Protein AF-T0ZT02-F1 (afdb_monomer_lite)

Structure (mmCIF, N/CA/C/O backbone):
data_AF-T0ZT02-F1
#
_entry.id   AF-T0ZT02-F1
#
loop_
_atom_site.group_PDB
_atom_site.id
_atom_site.type_symbol
_atom_site.label_atom_id
_atom_site.label_alt_id
_atom_site.label_comp_id
_atom_site.label_asym_id
_atom_site.label_entity_id
_atom_site.label_seq_id
_atom_site.pdbx_PDB_ins_code
_atom_site.Cartn_x
_atom_site.Cartn_y
_atom_site.Cartn_z
_atom_site.occupancy
_atom_site.B_iso_or_equiv
_atom_site.auth_seq_id
_atom_site.auth_comp_id
_atom_site.auth_asym_id
_atom_site.auth_atom_id
_atom_site.pdbx_PDB_model_num
ATOM 1 N N . MET A 1 1 ? -19.771 -4.104 0.227 1.00 84.62 1 MET A N 1
ATOM 2 C CA . MET A 1 1 ? -20.144 -2.739 0.654 1.00 84.62 1 MET A CA 1
ATOM 3 C C . MET A 1 1 ? -20.600 -2.816 2.096 1.00 84.62 1 MET A C 1
ATOM 5 O O . MET A 1 1 ? -21.327 -3.754 2.407 1.00 84.62 1 MET A O 1
ATOM 9 N N . GLY A 1 2 ? -20.132 -1.921 2.964 1.00 91.62 2 GLY A N 1
ATOM 10 C CA . GLY A 1 2 ? -20.496 -1.899 4.388 1.00 91.62 2 GLY A CA 1
ATOM 11 C C . GLY A 1 2 ? -19.839 -2.974 5.266 1.00 91.62 2 GLY A C 1
ATOM 12 O O . GLY A 1 2 ? -20.169 -3.068 6.440 1.00 91.62 2 GLY A O 1
ATOM 13 N N . LYS A 1 3 ? -18.927 -3.789 4.720 1.00 93.88 3 LYS A N 1
ATOM 14 C CA . LYS A 1 3 ? -18.132 -4.759 5.496 1.00 93.88 3 LYS A CA 1
ATOM 15 C C . LYS A 1 3 ? -16.834 -4.109 5.971 1.00 93.88 3 LYS A C 1
ATOM 17 O O . LYS A 1 3 ? -16.315 -3.245 5.253 1.00 93.88 3 LYS A O 1
ATOM 22 N N . ARG A 1 4 ? -16.299 -4.556 7.113 1.00 95.12 4 ARG A N 1
ATOM 23 C CA . ARG A 1 4 ? -14.968 -4.138 7.567 1.00 95.12 4 ARG A CA 1
ATOM 24 C C . ARG A 1 4 ? -13.898 -4.756 6.675 1.00 95.12 4 ARG A C 1
ATOM 26 O O . ARG A 1 4 ? -14.082 -5.847 6.123 1.00 95.12 4 ARG A O 1
ATOM 33 N N . ARG A 1 5 ? -12.771 -4.066 6.529 1.00 95.94 5 ARG A N 1
ATOM 34 C CA . ARG A 1 5 ? -11.641 -4.527 5.722 1.00 95.94 5 ARG A CA 1
ATOM 35 C C . ARG A 1 5 ? -11.144 -5.897 6.185 1.00 95.94 5 ARG A C 1
ATOM 37 O O . ARG A 1 5 ? -10.903 -6.756 5.337 1.00 95.94 5 ARG A O 1
ATOM 44 N N . ARG A 1 6 ? -11.063 -6.129 7.501 1.00 95.44 6 ARG A N 1
ATOM 45 C CA . ARG A 1 6 ? -10.680 -7.429 8.079 1.00 95.44 6 ARG A CA 1
ATOM 46 C C . ARG A 1 6 ? -11.595 -8.571 7.634 1.00 95.44 6 ARG A C 1
ATOM 48 O O . ARG A 1 6 ? -11.089 -9.610 7.229 1.00 95.44 6 ARG A O 1
ATOM 55 N N . ASP A 1 7 ? -12.911 -8.351 7.610 1.00 95.69 7 ASP A N 1
ATOM 56 C CA . ASP A 1 7 ? -13.886 -9.395 7.278 1.00 95.69 7 ASP A CA 1
ATOM 57 C C . ASP A 1 7 ? -13.731 -9.799 5.802 1.00 95.69 7 ASP A C 1
ATOM 59 O O . ASP A 1 7 ? -13.741 -10.976 5.449 1.00 95.69 7 ASP A O 1
ATOM 63 N N . ILE A 1 8 ? -13.507 -8.812 4.925 1.00 95.62 8 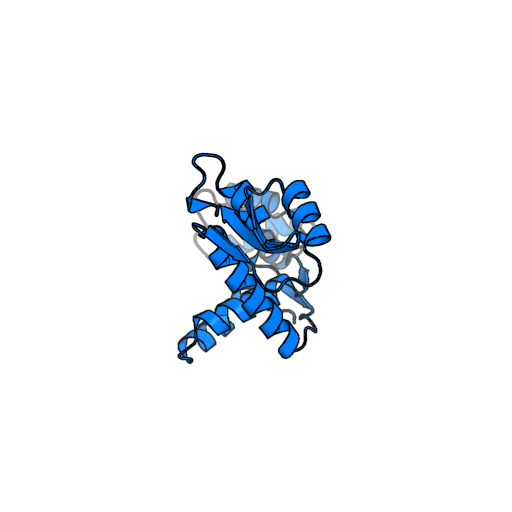ILE A N 1
ATOM 64 C CA . ILE A 1 8 ? -13.221 -9.053 3.503 1.00 95.62 8 ILE A CA 1
ATOM 65 C C . ILE A 1 8 ? -11.887 -9.795 3.346 1.00 95.62 8 ILE A C 1
ATOM 67 O O . ILE A 1 8 ? -11.771 -10.693 2.513 1.00 95.62 8 ILE A O 1
ATOM 71 N N . HIS A 1 9 ? -10.872 -9.431 4.132 1.00 94.31 9 HIS A N 1
ATOM 72 C CA . HIS A 1 9 ? -9.565 -10.081 4.090 1.00 94.31 9 HIS A CA 1
ATOM 73 C C . HIS A 1 9 ? -9.633 -11.543 4.563 1.00 94.31 9 HIS A C 1
ATOM 75 O O . HIS A 1 9 ? -8.979 -12.405 3.976 1.00 94.31 9 HIS A O 1
ATOM 81 N N . GLU A 1 10 ? -10.441 -11.849 5.579 1.00 94.62 10 GLU A N 1
ATOM 82 C CA . GLU A 1 10 ? -10.710 -13.221 6.026 1.00 94.62 10 GLU A CA 1
ATOM 83 C C . GLU A 1 10 ? -11.442 -14.036 4.953 1.00 94.62 10 GLU A C 1
ATOM 85 O O . GLU A 1 10 ? -10.998 -15.133 4.611 1.00 94.62 10 GLU A O 1
ATOM 90 N N . GLU A 1 11 ? -12.487 -13.475 4.335 1.00 94.06 11 GLU A N 1
ATOM 91 C CA . GLU A 1 11 ? -13.197 -14.121 3.221 1.00 94.06 11 GLU A CA 1
ATOM 92 C C . GLU A 1 11 ? -12.264 -14.406 2.027 1.00 94.06 11 GLU A C 1
ATOM 94 O O . GLU A 1 11 ? -12.334 -15.473 1.409 1.00 94.06 11 GLU A O 1
ATOM 99 N N . LEU A 1 12 ? -11.350 -13.482 1.710 1.00 93.06 12 LEU A N 1
ATOM 100 C CA . LEU A 1 12 ? -10.335 -13.684 0.673 1.00 93.06 12 LEU A CA 1
ATOM 101 C C . LEU A 1 12 ? -9.328 -14.769 1.062 1.00 93.06 12 LEU A C 1
ATOM 103 O O . LEU A 1 12 ? -8.981 -15.603 0.225 1.00 93.06 12 LEU A O 1
ATOM 107 N N . ARG A 1 13 ? -8.901 -14.816 2.326 1.00 91.75 13 ARG A N 1
ATOM 108 C CA . ARG A 1 13 ? -7.993 -15.854 2.831 1.00 91.75 13 ARG A CA 1
ATOM 109 C C . ARG A 1 13 ? -8.606 -17.250 2.706 1.00 91.75 13 ARG A C 1
ATOM 111 O O . ARG A 1 13 ? -7.917 -18.191 2.311 1.00 91.75 13 ARG A O 1
ATOM 118 N N . ASP A 1 14 ? -9.904 -17.387 2.950 1.00 92.25 14 ASP A N 1
ATOM 119 C CA . ASP A 1 14 ? -10.622 -18.647 2.740 1.00 92.25 14 ASP A CA 1
ATOM 120 C C . ASP A 1 14 ? -10.645 -19.085 1.268 1.00 92.25 14 ASP A C 1
ATOM 122 O O . ASP A 1 14 ? -10.653 -20.285 0.974 1.00 92.25 14 ASP A O 1
ATOM 126 N N . LEU A 1 15 ? -10.661 -18.135 0.329 1.00 90.38 15 LEU A N 1
ATOM 127 C CA . LEU A 1 15 ? -10.537 -18.417 -1.103 1.00 90.38 15 LEU A CA 1
ATOM 128 C C . LEU A 1 15 ? -9.103 -18.798 -1.480 1.00 90.38 15 LEU A C 1
ATOM 130 O O . LEU A 1 15 ? -8.913 -19.760 -2.226 1.00 90.38 15 LEU A O 1
ATOM 134 N N . GLU A 1 16 ? -8.101 -18.103 -0.937 1.00 90.00 16 GLU A N 1
ATOM 135 C CA . GLU A 1 16 ? -6.680 -18.403 -1.152 1.00 90.00 16 GLU A CA 1
ATOM 136 C C . GLU A 1 16 ? -6.344 -19.860 -0.813 1.00 90.00 16 GLU A C 1
ATOM 138 O O . GLU A 1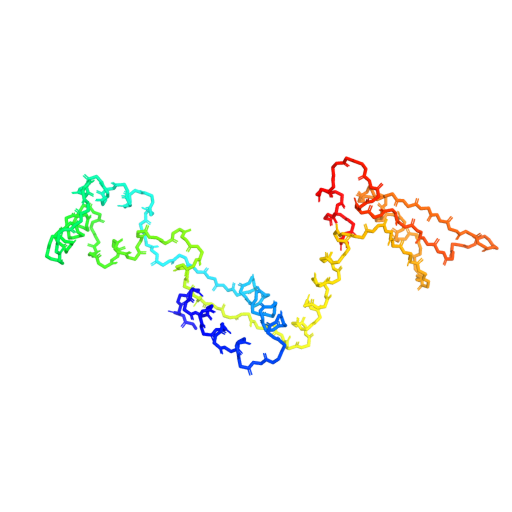 16 ? -5.629 -20.518 -1.568 1.00 90.00 16 GLU A O 1
ATOM 143 N N . LEU A 1 17 ? -6.890 -20.387 0.288 1.00 90.81 17 LEU A N 1
ATOM 144 C CA . LEU A 1 17 ? -6.664 -21.768 0.732 1.00 90.81 17 LEU A CA 1
ATOM 145 C C . LEU A 1 17 ? -7.278 -22.826 -0.199 1.00 90.81 17 LEU A C 1
ATOM 147 O O . LEU A 1 17 ? -6.879 -23.990 -0.156 1.00 90.81 17 LEU A O 1
ATOM 151 N N . LYS A 1 18 ? -8.242 -22.442 -1.041 1.00 91.06 18 LYS A N 1
ATOM 152 C CA . LYS A 1 18 ? -8.961 -23.347 -1.953 1.00 91.06 18 LYS A CA 1
ATOM 153 C C . LYS A 1 18 ? -8.338 -23.413 -3.348 1.00 91.06 18 LYS A C 1
ATOM 155 O O . LYS A 1 18 ? -8.754 -24.247 -4.152 1.00 91.06 18 LYS A O 1
ATOM 160 N N . VAL A 1 19 ? -7.354 -22.564 -3.651 1.00 90.06 19 VAL A N 1
ATOM 161 C CA . VAL A 1 19 ? -6.724 -22.485 -4.976 1.00 90.06 19 VAL A CA 1
ATOM 162 C C . VAL A 1 19 ? -5.228 -22.786 -4.929 1.00 90.06 19 VAL A C 1
ATOM 164 O O . VAL A 1 19 ? -4.530 -22.471 -3.971 1.00 90.06 19 VAL A O 1
ATOM 167 N N . GLN A 1 20 ? -4.696 -23.350 -6.017 1.00 87.31 20 GLN A N 1
ATOM 168 C CA . GLN A 1 20 ? -3.251 -23.592 -6.139 1.00 87.31 20 GLN A CA 1
ATOM 169 C C . GLN A 1 20 ? -2.443 -22.289 -6.261 1.00 87.31 20 GLN A C 1
ATOM 171 O O . GLN A 1 20 ? -1.294 -22.226 -5.833 1.00 87.31 20 GLN A O 1
ATOM 176 N N . TYR A 1 21 ? -3.048 -21.237 -6.820 1.00 86.75 21 TYR A N 1
ATOM 177 C CA . TYR A 1 21 ? -2.409 -19.943 -7.078 1.00 86.75 21 TYR A CA 1
ATOM 178 C C . TYR A 1 21 ? -2.736 -18.908 -5.993 1.00 86.75 21 TYR A C 1
ATOM 180 O O . TYR A 1 21 ? -3.091 -17.768 -6.290 1.00 86.75 21 TYR A O 1
ATOM 188 N N . ASN A 1 22 ? -2.610 -19.293 -4.723 1.00 90.25 22 ASN A N 1
ATOM 189 C CA . ASN A 1 22 ? -2.934 -18.447 -3.570 1.00 90.25 22 ASN A CA 1
ATOM 190 C C . ASN A 1 22 ? -2.256 -17.061 -3.605 1.00 90.25 22 ASN A C 1
ATOM 192 O O . ASN A 1 22 ? -2.892 -16.048 -3.334 1.00 90.25 22 ASN A O 1
ATOM 196 N N . LYS A 1 23 ? -0.985 -16.985 -4.027 1.00 90.19 23 LYS A N 1
ATOM 197 C CA . LYS A 1 23 ? -0.247 -15.713 -4.157 1.00 90.19 23 LYS A CA 1
ATOM 198 C C . LYS A 1 23 ? -0.826 -14.766 -5.211 1.00 90.19 23 LYS A C 1
ATOM 200 O O . LYS A 1 23 ? -0.645 -13.557 -5.088 1.00 90.19 23 LYS A O 1
ATOM 205 N N . VAL A 1 24 ? -1.477 -15.302 -6.245 1.00 92.50 24 VAL A N 1
ATOM 206 C CA . VAL A 1 24 ? -2.142 -14.488 -7.270 1.00 92.50 24 VAL A CA 1
ATOM 207 C C . VAL A 1 24 ? -3.391 -13.864 -6.668 1.00 92.50 24 VAL A C 1
ATOM 209 O O . VAL A 1 24 ? -3.511 -12.648 -6.696 1.00 92.50 24 VAL A O 1
ATOM 212 N N . ILE A 1 25 ? -4.255 -14.667 -6.036 1.00 92.88 25 ILE A N 1
ATOM 213 C CA . ILE A 1 25 ? -5.467 -14.168 -5.365 1.00 92.88 25 ILE A CA 1
ATOM 214 C C . ILE A 1 25 ? -5.120 -13.097 -4.336 1.00 92.88 25 ILE A C 1
ATOM 216 O O . ILE A 1 25 ? -5.712 -12.021 -4.370 1.00 92.88 25 ILE A O 1
ATOM 220 N N . LYS A 1 26 ? -4.097 -13.345 -3.511 1.00 92.69 26 LYS A N 1
ATOM 221 C CA . LYS A 1 26 ? -3.604 -12.355 -2.557 1.00 92.69 26 LYS A CA 1
ATOM 222 C C . LYS A 1 26 ? -3.219 -11.046 -3.244 1.00 92.69 26 LYS A C 1
ATOM 224 O O . LYS A 1 26 ? -3.696 -9.988 -2.862 1.00 92.69 26 LYS A O 1
ATOM 229 N N . GLY A 1 27 ? -2.375 -11.106 -4.275 1.00 94.19 27 GLY A N 1
ATOM 230 C CA . GLY A 1 27 ? -1.922 -9.900 -4.971 1.00 94.19 27 GLY A CA 1
ATOM 231 C C . GLY A 1 27 ? -3.052 -9.136 -5.664 1.00 94.19 27 GLY A C 1
ATOM 232 O O . GLY A 1 27 ? -3.101 -7.915 -5.562 1.00 94.19 27 GLY A O 1
ATOM 233 N N . LEU A 1 28 ? -3.992 -9.837 -6.307 1.00 95.00 28 LEU A N 1
ATOM 234 C CA . LEU A 1 28 ? -5.180 -9.214 -6.899 1.00 95.00 28 LEU A CA 1
ATOM 235 C C . LEU A 1 28 ? -6.060 -8.558 -5.826 1.00 95.00 28 LEU A C 1
ATOM 237 O O . LEU A 1 28 ? -6.502 -7.426 -6.008 1.00 95.00 28 LEU A O 1
ATOM 241 N N . GLY A 1 29 ? -6.266 -9.237 -4.693 1.00 94.75 29 GLY A N 1
ATOM 242 C CA . GLY A 1 29 ? -7.000 -8.707 -3.546 1.00 94.75 29 GLY A CA 1
ATOM 243 C C . GLY A 1 29 ? -6.373 -7.423 -3.004 1.00 94.75 29 GLY A C 1
ATOM 244 O O . GLY A 1 29 ? -7.072 -6.433 -2.822 1.00 94.75 29 GLY A O 1
ATOM 245 N N . GLU A 1 30 ? -5.051 -7.396 -2.833 1.00 95.25 30 GLU A N 1
ATOM 246 C CA . GLU A 1 30 ? -4.319 -6.203 -2.385 1.00 95.25 30 GLU A CA 1
ATOM 247 C C . GLU A 1 30 ? -4.448 -5.022 -3.362 1.00 95.25 30 GLU A C 1
ATOM 249 O O . GLU A 1 30 ? -4.592 -3.875 -2.934 1.00 95.25 30 GLU A O 1
ATOM 254 N N . ILE A 1 31 ? -4.442 -5.280 -4.675 1.00 96.50 31 ILE A N 1
ATOM 255 C CA . ILE A 1 31 ? -4.692 -4.235 -5.680 1.00 96.50 31 ILE A CA 1
ATOM 256 C C . ILE A 1 31 ? -6.123 -3.709 -5.543 1.00 96.50 31 ILE A C 1
ATOM 258 O O . ILE A 1 31 ? -6.331 -2.496 -5.519 1.00 96.50 31 ILE A O 1
ATOM 262 N N . MET A 1 32 ? -7.108 -4.598 -5.394 1.00 96.31 32 MET A N 1
ATOM 263 C CA . MET A 1 32 ? -8.504 -4.207 -5.196 1.00 96.31 32 MET A CA 1
ATOM 264 C C . MET A 1 32 ? -8.699 -3.394 -3.917 1.00 96.31 32 MET A C 1
ATOM 266 O O . MET A 1 32 ? -9.407 -2.390 -3.958 1.00 96.31 32 MET A O 1
ATOM 270 N N . PHE A 1 33 ? -8.046 -3.762 -2.811 1.00 95.88 33 PHE A N 1
ATOM 271 C CA . PHE A 1 33 ? -8.082 -2.992 -1.567 1.00 95.88 33 PHE A CA 1
ATOM 272 C C . PHE A 1 33 ? -7.545 -1.572 -1.766 1.00 95.88 33 PHE A C 1
ATOM 274 O O . PHE A 1 33 ? -8.229 -0.617 -1.411 1.00 95.88 33 PHE A O 1
ATOM 281 N N . ARG A 1 34 ? -6.374 -1.411 -2.398 1.00 95.19 34 ARG A N 1
ATOM 282 C CA . ARG A 1 34 ? -5.779 -0.082 -2.640 1.00 95.19 34 ARG A CA 1
ATOM 283 C C . ARG A 1 34 ? -6.588 0.800 -3.591 1.00 95.19 34 ARG A C 1
ATOM 285 O O . ARG A 1 34 ? -6.477 2.020 -3.519 1.00 95.19 34 ARG A O 1
ATOM 292 N N . ARG A 1 35 ? -7.351 0.203 -4.511 1.00 96.00 35 ARG A N 1
ATOM 293 C CA . ARG A 1 35 ? -8.167 0.938 -5.495 1.00 96.00 35 ARG A CA 1
ATOM 294 C C . ARG A 1 35 ? -9.614 1.159 -5.061 1.00 96.00 35 ARG A C 1
ATOM 296 O O . ARG A 1 35 ? -10.327 1.912 -5.717 1.00 96.00 35 ARG A O 1
ATOM 303 N N . SER A 1 36 ? -10.053 0.483 -4.006 1.00 97.00 36 SER A N 1
ATOM 304 C CA . SER A 1 36 ? -11.391 0.635 -3.436 1.00 97.00 36 SER A CA 1
ATOM 305 C C . SER A 1 36 ? -11.406 1.760 -2.404 1.00 97.00 36 SER A C 1
ATOM 307 O O . SER A 1 36 ? -10.371 2.150 -1.864 1.00 97.00 36 SER A O 1
ATOM 309 N N . ARG A 1 37 ? -12.592 2.300 -2.128 1.00 97.12 37 ARG A N 1
ATOM 310 C CA . ARG A 1 37 ? -12.774 3.384 -1.165 1.00 97.12 37 ARG A CA 1
ATOM 311 C C . ARG A 1 37 ? -13.186 2.820 0.183 1.00 97.12 37 ARG A C 1
ATOM 313 O O . ARG A 1 37 ? -14.196 2.123 0.285 1.00 97.12 37 ARG A O 1
ATOM 320 N N . PHE A 1 38 ? -12.443 3.200 1.208 1.00 96.31 38 PHE A N 1
ATOM 321 C CA . PHE A 1 38 ? -12.703 2.855 2.595 1.00 96.31 38 PHE A CA 1
ATOM 322 C C . PHE A 1 38 ? -12.935 4.121 3.423 1.00 96.31 38 PHE A C 1
ATOM 324 O O . PHE A 1 38 ? -12.508 5.211 3.036 1.00 96.31 38 PHE A O 1
ATOM 331 N N . SER A 1 39 ? -13.649 3.989 4.535 1.00 94.50 39 SER A N 1
ATOM 332 C CA . SER A 1 39 ? -13.795 5.049 5.531 1.00 94.50 39 SER A CA 1
ATOM 333 C C . SER A 1 39 ? -13.574 4.520 6.932 1.00 94.50 39 SER A C 1
ATOM 335 O O . SER A 1 39 ? -13.835 3.349 7.202 1.00 94.50 39 SER A O 1
ATOM 337 N N . SER A 1 40 ? -13.183 5.420 7.833 1.00 92.38 40 SER A N 1
ATOM 338 C CA . SER A 1 40 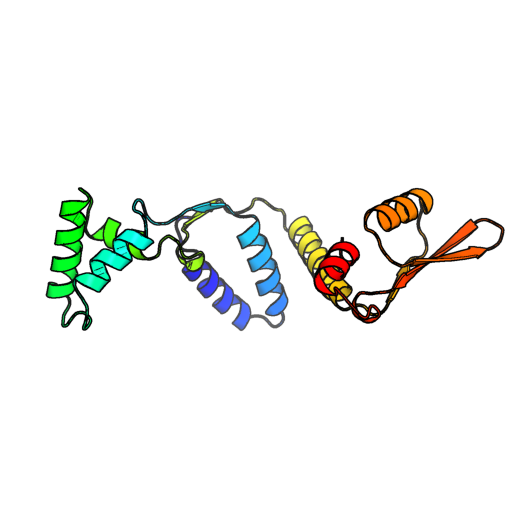? -13.226 5.154 9.269 1.00 92.38 40 SER A CA 1
ATOM 339 C C . SER A 1 40 ? -14.613 4.642 9.682 1.00 92.38 40 SER A C 1
ATOM 341 O O . SER A 1 40 ? -15.636 5.085 9.147 1.00 92.38 40 SER A O 1
ATOM 343 N N . SER A 1 41 ? -14.625 3.682 10.604 1.00 88.00 41 SER A N 1
ATOM 344 C CA . SER A 1 41 ? -15.827 3.123 11.229 1.00 88.00 41 SER A CA 1
ATOM 345 C C . SER A 1 41 ? -16.372 3.985 12.370 1.00 88.00 41 SER A C 1
ATOM 347 O O . SER A 1 41 ? -17.502 3.771 12.788 1.00 88.00 41 SER A O 1
ATOM 349 N N . GLY A 1 42 ? -15.595 4.956 12.859 1.00 87.94 42 GLY A N 1
ATOM 350 C CA . GLY A 1 42 ? -15.909 5.753 14.041 1.00 87.94 42 GLY A CA 1
ATOM 351 C C . GLY A 1 42 ? -16.127 7.234 13.755 1.00 87.94 42 GLY A C 1
ATOM 352 O O . GLY A 1 42 ? -15.662 7.776 12.750 1.00 87.94 42 GLY A O 1
ATOM 353 N N . SER A 1 43 ? -16.819 7.901 14.679 1.00 89.44 43 SER A N 1
ATOM 354 C CA . SER A 1 43 ? -17.100 9.343 14.651 1.00 89.44 43 SER A CA 1
ATOM 355 C C . SER A 1 43 ? -16.282 10.145 15.673 1.00 89.44 43 SER A C 1
ATOM 357 O O . SER A 1 43 ? -16.237 11.374 15.584 1.00 89.44 43 SER A O 1
ATOM 359 N N . LEU A 1 44 ? -15.624 9.469 16.621 1.00 93.88 44 LEU A N 1
ATOM 360 C CA . LEU A 1 44 ? -14.820 10.067 17.693 1.00 93.88 44 LEU A CA 1
ATOM 361 C C . LEU A 1 44 ? -13.320 9.878 17.442 1.00 93.88 44 LEU A C 1
ATOM 363 O O . LEU A 1 44 ? -12.920 9.025 16.653 1.00 93.88 44 LEU A O 1
ATOM 367 N N . ASP A 1 45 ? -12.484 10.638 18.158 1.00 94.56 45 ASP A N 1
ATOM 368 C CA . ASP A 1 45 ? -11.028 10.451 18.142 1.00 94.56 45 ASP A CA 1
ATOM 369 C C . ASP A 1 45 ? -10.644 9.120 18.833 1.00 94.56 45 ASP A C 1
ATOM 371 O O . ASP A 1 45 ? -10.794 8.998 20.056 1.00 94.56 45 ASP A O 1
ATOM 375 N N . PRO A 1 46 ? -10.108 8.124 18.096 1.00 95.62 46 PRO A N 1
ATOM 376 C CA . PRO A 1 46 ? -9.806 6.798 18.642 1.00 95.62 46 PRO A CA 1
ATOM 377 C C . PRO A 1 46 ? -8.726 6.813 19.723 1.00 95.62 46 PRO A C 1
ATOM 379 O O . PRO A 1 46 ? -8.684 5.925 20.576 1.00 95.62 46 PRO A O 1
ATOM 382 N N . ALA A 1 47 ? -7.811 7.787 19.691 1.00 96.00 47 ALA A N 1
ATOM 383 C CA . ALA A 1 47 ? -6.763 7.907 20.697 1.00 96.00 47 ALA A CA 1
ATOM 384 C C . ALA A 1 47 ? -7.343 8.385 22.033 1.00 96.00 47 ALA A C 1
ATOM 386 O O . ALA A 1 47 ? -7.053 7.784 23.067 1.00 96.00 47 ALA A O 1
ATOM 387 N N . VAL A 1 48 ? -8.219 9.396 21.994 1.00 95.69 48 VAL A N 1
ATOM 388 C CA . VAL A 1 48 ? -8.899 9.936 23.184 1.00 95.69 48 VAL A CA 1
ATOM 389 C C . VAL A 1 48 ? -9.805 8.882 23.813 1.00 95.69 48 VAL A C 1
ATOM 391 O O . VAL A 1 48 ? -9.743 8.651 25.019 1.00 95.69 48 VAL A O 1
ATOM 394 N N . ILE A 1 49 ? -10.603 8.187 22.997 1.00 95.94 49 ILE A N 1
ATOM 395 C CA . ILE A 1 49 ? -11.512 7.147 23.490 1.00 95.94 49 ILE A CA 1
ATOM 396 C C . ILE A 1 49 ? -10.741 5.992 24.135 1.00 95.94 49 ILE A C 1
ATOM 398 O O . ILE A 1 49 ? -11.093 5.557 25.231 1.00 95.94 49 ILE A O 1
ATOM 402 N N . ARG A 1 50 ? -9.649 5.520 23.517 1.00 95.56 50 ARG A N 1
ATOM 403 C CA . ARG A 1 50 ? -8.800 4.483 24.131 1.00 95.56 50 ARG A CA 1
ATOM 404 C C . ARG A 1 50 ? -8.177 4.943 25.440 1.00 95.56 50 ARG A C 1
ATOM 406 O O . ARG A 1 50 ? -8.132 4.156 26.380 1.00 95.56 50 ARG A O 1
ATOM 413 N N . GLU A 1 51 ? -7.703 6.184 25.513 1.00 96.19 51 GLU A N 1
ATOM 414 C CA . GLU A 1 51 ? -7.145 6.737 26.747 1.00 96.19 51 GLU A CA 1
ATOM 415 C C . GLU A 1 51 ? -8.184 6.734 27.876 1.00 96.19 51 GLU A C 1
ATOM 417 O O . GLU A 1 51 ? -7.904 6.199 28.948 1.00 96.19 51 GLU A O 1
ATOM 422 N N . GLN A 1 52 ? -9.398 7.236 27.626 1.00 95.81 52 GLN A N 1
ATOM 423 C CA . GLN A 1 52 ? -10.479 7.245 28.618 1.00 95.81 52 GLN A CA 1
ATOM 424 C C . GLN A 1 52 ? -10.860 5.831 29.074 1.00 95.81 52 GLN A C 1
ATOM 426 O O . GLN A 1 52 ? -10.885 5.567 30.277 1.00 95.81 52 GLN A O 1
ATOM 431 N N . ILE A 1 53 ? -11.073 4.903 28.130 1.00 94.75 53 ILE A N 1
ATOM 432 C CA . ILE A 1 53 ? -11.394 3.502 28.445 1.00 94.75 53 ILE A CA 1
ATOM 433 C C . ILE A 1 53 ? -10.301 2.900 29.334 1.00 94.75 53 ILE A C 1
ATOM 435 O O . ILE A 1 53 ? -10.595 2.358 30.398 1.00 94.75 53 ILE A O 1
ATOM 439 N N . PHE A 1 54 ? -9.029 3.017 28.941 1.00 94.69 54 PHE A N 1
ATOM 440 C CA . PHE A 1 54 ? -7.933 2.374 29.665 1.00 94.69 54 PHE A CA 1
ATOM 441 C C . PHE A 1 54 ? -7.609 3.029 31.011 1.00 94.69 54 PHE A C 1
ATOM 443 O O . PHE A 1 54 ? -7.145 2.331 31.915 1.00 94.69 54 PHE A O 1
ATOM 450 N N . LEU A 1 55 ? -7.890 4.324 31.185 1.00 95.12 55 LEU A N 1
ATOM 451 C CA . LEU A 1 55 ? -7.815 4.989 32.489 1.00 95.12 55 LEU A CA 1
ATOM 452 C C . LEU A 1 55 ? -8.885 4.476 33.460 1.00 95.12 55 LEU A C 1
ATOM 454 O O . LEU A 1 55 ? -8.605 4.341 34.651 1.00 95.12 55 LEU A O 1
ATOM 458 N N . MET A 1 56 ? -10.082 4.159 32.961 1.00 93.06 56 MET A N 1
ATOM 459 C CA . MET A 1 56 ? -11.168 3.577 33.756 1.00 93.06 56 MET A CA 1
ATOM 460 C C . MET A 1 56 ? -10.974 2.076 34.016 1.00 93.06 56 MET A C 1
ATOM 462 O O . MET A 1 56 ? -11.476 1.558 35.010 1.00 93.06 56 MET A O 1
ATOM 466 N N . THR A 1 57 ? -10.202 1.380 33.170 1.00 92.88 57 THR A N 1
ATOM 467 C CA . THR A 1 57 ? -9.932 -0.067 33.274 1.00 92.88 57 THR A CA 1
ATOM 468 C C . THR A 1 57 ? -8.440 -0.396 33.452 1.00 92.88 57 THR A C 1
ATOM 470 O O . THR A 1 57 ? -7.889 -1.181 32.669 1.00 92.88 57 THR A O 1
ATOM 473 N N . PRO A 1 58 ? -7.737 0.128 34.474 1.00 89.88 58 PRO A N 1
ATOM 474 C CA . PRO A 1 58 ? -6.290 -0.078 34.623 1.00 89.88 58 PRO A CA 1
ATOM 475 C C . PRO A 1 58 ? -5.902 -1.549 34.855 1.00 89.88 58 PRO A C 1
ATOM 477 O O . PRO A 1 58 ? -4.755 -1.940 34.638 1.00 89.88 58 PRO A O 1
ATOM 480 N N . HIS A 1 59 ? -6.852 -2.377 35.296 1.00 90.94 59 HIS A N 1
ATOM 481 C CA . HIS A 1 59 ? -6.676 -3.814 35.523 1.00 90.94 59 HIS A CA 1
ATOM 482 C C . HIS A 1 59 ? -7.498 -4.678 34.553 1.00 90.94 59 HIS A C 1
ATOM 484 O O . HIS A 1 59 ? -7.625 -5.883 34.762 1.00 90.94 59 HIS A O 1
ATOM 490 N N . GLY A 1 60 ? -8.031 -4.070 33.489 1.00 89.94 60 GLY A N 1
ATOM 491 C CA . GLY A 1 60 ? -9.037 -4.683 32.629 1.00 89.94 60 GLY A CA 1
ATOM 492 C C . GLY A 1 60 ? -10.431 -4.667 33.258 1.00 89.94 60 GLY A C 1
ATOM 493 O O . GLY A 1 60 ? -10.631 -4.122 34.341 1.00 89.94 60 GLY A O 1
ATOM 494 N N . VAL A 1 61 ? -11.385 -5.255 32.541 1.00 91.75 61 VAL A N 1
ATOM 495 C CA . VAL A 1 61 ? -12.791 -5.362 32.947 1.00 91.75 61 VAL A CA 1
ATOM 496 C C . VAL A 1 61 ? -13.070 -6.778 33.458 1.00 91.75 61 VAL A C 1
ATOM 498 O O . VAL A 1 61 ? -12.584 -7.745 32.870 1.00 91.75 61 VAL A O 1
ATOM 501 N N . GLN A 1 62 ? -13.842 -6.911 34.536 1.00 89.00 62 GLN A N 1
ATOM 502 C CA . GLN A 1 62 ? -14.165 -8.185 35.185 1.00 89.00 62 GLN A CA 1
ATOM 503 C C . GLN A 1 62 ? -15.326 -8.923 34.511 1.00 89.00 62 GLN A C 1
ATOM 505 O O . GLN A 1 62 ? -15.289 -10.150 34.398 1.00 89.00 62 GLN A O 1
ATOM 510 N N . ASP A 1 63 ? -16.344 -8.190 34.057 1.00 92.69 63 ASP A N 1
ATOM 511 C CA . ASP A 1 63 ? -17.541 -8.750 33.429 1.00 92.69 63 ASP A CA 1
ATOM 512 C C . ASP A 1 63 ? -18.157 -7.819 32.365 1.00 92.69 63 ASP A C 1
ATOM 514 O O . ASP A 1 63 ? -17.712 -6.696 32.117 1.00 92.69 63 ASP A O 1
ATOM 518 N N . SER A 1 64 ? -19.192 -8.306 31.679 1.00 92.50 64 SER A N 1
ATOM 519 C CA . SER A 1 64 ? -19.883 -7.537 30.642 1.00 92.50 64 SER A CA 1
ATOM 520 C C . SER A 1 64 ? -20.657 -6.332 31.184 1.00 92.50 64 SER A C 1
ATOM 522 O O . SER A 1 64 ? -20.833 -5.367 30.447 1.00 92.50 64 SER A O 1
ATOM 524 N N . GLU A 1 65 ? -21.122 -6.362 32.437 1.00 93.38 65 GLU A N 1
ATOM 525 C CA . GLU A 1 65 ? -21.883 -5.253 33.029 1.00 93.38 65 GLU A CA 1
ATOM 526 C C . GLU A 1 65 ? -20.969 -4.071 33.360 1.00 93.38 65 GLU A C 1
ATOM 528 O O . GLU A 1 65 ? -21.325 -2.916 33.132 1.00 93.38 65 GLU A O 1
ATOM 533 N N . GLU A 1 66 ? -19.772 -4.339 33.879 1.00 92.31 66 GLU A N 1
ATOM 534 C CA . GLU A 1 66 ? -18.727 -3.335 34.060 1.00 92.31 66 GLU A CA 1
ATOM 535 C C . GLU A 1 66 ? -18.309 -2.728 32.715 1.00 92.31 66 GLU A C 1
ATOM 537 O O . GLU A 1 66 ? -18.252 -1.504 32.603 1.00 92.31 66 GLU A O 1
ATOM 542 N N . ARG A 1 67 ? -18.132 -3.546 31.666 1.00 93.88 67 ARG A N 1
ATOM 543 C CA . ARG A 1 67 ? -17.827 -3.045 30.312 1.00 93.88 67 ARG A CA 1
ATOM 544 C C . ARG A 1 67 ? -18.901 -2.078 29.819 1.00 93.88 67 ARG A C 1
ATOM 546 O O . ARG A 1 67 ? -18.576 -0.988 29.356 1.00 93.88 67 ARG A O 1
ATOM 553 N N . SER A 1 68 ? -20.168 -2.489 29.902 1.00 94.31 68 SER A N 1
ATOM 554 C CA . SER A 1 68 ? -21.300 -1.676 29.456 1.00 94.31 68 SER A CA 1
ATOM 555 C C . SER A 1 68 ? -21.375 -0.353 30.209 1.00 94.31 68 SER A C 1
ATOM 557 O O . SER A 1 68 ? -21.504 0.684 29.569 1.00 94.31 68 SER A O 1
ATOM 559 N N . ARG A 1 69 ? -21.201 -0.364 31.538 1.00 94.62 69 ARG A N 1
ATOM 560 C CA . ARG A 1 69 ? -21.205 0.861 32.353 1.00 94.62 69 ARG A CA 1
ATOM 561 C C . ARG A 1 69 ? -20.119 1.850 31.937 1.00 94.62 69 ARG A C 1
ATOM 563 O O . ARG A 1 69 ? -20.405 3.032 31.810 1.00 94.62 69 ARG A O 1
ATOM 570 N N . ILE A 1 70 ? -18.900 1.372 31.686 1.00 94.56 70 ILE A N 1
ATOM 571 C CA . ILE A 1 70 ? -17.780 2.228 31.264 1.00 94.56 70 ILE A CA 1
ATOM 572 C C . ILE A 1 70 ? -18.065 2.860 29.901 1.00 94.56 70 ILE A C 1
ATOM 574 O O . ILE A 1 70 ? -17.839 4.051 29.704 1.00 94.56 70 ILE A O 1
ATOM 578 N N . PHE A 1 71 ? -18.597 2.078 28.959 1.00 95.38 71 PHE A N 1
ATOM 579 C CA . PHE A 1 71 ? -18.914 2.589 27.627 1.00 95.38 71 PHE A CA 1
ATOM 580 C C . PHE A 1 71 ? -20.084 3.577 27.674 1.00 95.38 71 PHE A C 1
ATOM 582 O O . PHE A 1 71 ? -20.055 4.569 26.957 1.00 95.38 71 PHE A O 1
ATOM 589 N N . GLU A 1 72 ? -21.087 3.343 28.524 1.00 96.38 72 GLU A N 1
ATOM 590 C CA . GLU A 1 72 ? -22.197 4.274 28.761 1.00 96.38 72 GLU A CA 1
ATOM 591 C C . GLU A 1 72 ? -21.734 5.588 29.404 1.00 96.38 72 GLU A C 1
ATOM 593 O O . GLU A 1 72 ? -22.200 6.654 29.006 1.00 96.38 72 GLU A O 1
ATOM 598 N N . GLU A 1 73 ? -20.802 5.530 30.359 1.00 95.94 73 GLU A N 1
ATOM 599 C CA . GLU A 1 73 ? -20.234 6.712 31.014 1.00 95.94 73 GLU A CA 1
ATOM 600 C C . GLU A 1 73 ? -19.473 7.589 30.012 1.00 95.94 73 GLU A C 1
ATOM 602 O O . GLU A 1 73 ? -19.778 8.774 29.873 1.00 95.94 73 GLU A O 1
ATOM 607 N N . ILE A 1 74 ? -18.575 6.992 29.223 1.00 95.38 74 ILE A N 1
ATOM 608 C CA . ILE A 1 74 ? -17.842 7.699 28.162 1.00 95.38 74 ILE A CA 1
ATOM 609 C C . ILE A 1 74 ? -18.808 8.218 27.088 1.00 95.38 74 ILE A C 1
ATOM 611 O O . ILE A 1 74 ? -18.688 9.352 26.625 1.00 95.38 74 ILE A O 1
ATOM 615 N N . ALA A 1 75 ? -19.806 7.423 26.702 1.00 95.88 75 ALA A N 1
ATOM 616 C CA . ALA A 1 75 ? -20.799 7.835 25.715 1.00 95.88 75 ALA A CA 1
ATOM 617 C C . ALA A 1 75 ? -21.595 9.066 26.172 1.00 95.88 75 ALA A C 1
ATOM 619 O O . ALA A 1 75 ? -21.853 9.966 25.369 1.00 95.88 75 ALA A O 1
ATOM 620 N N . ALA A 1 76 ? -21.931 9.143 27.463 1.00 95.75 76 ALA A N 1
ATOM 621 C CA . ALA A 1 76 ? -22.600 10.300 28.044 1.00 95.75 76 ALA A CA 1
ATOM 622 C C . ALA A 1 76 ? -21.724 11.566 27.995 1.00 95.75 76 ALA A C 1
ATOM 624 O O . ALA A 1 76 ? -22.245 12.639 27.685 1.00 95.75 76 ALA A O 1
ATOM 625 N N . GLU A 1 77 ? -20.412 11.456 28.233 1.00 95.19 77 GLU A N 1
ATOM 626 C CA . GLU A 1 77 ? -19.474 12.587 28.125 1.00 95.19 77 GLU A CA 1
ATOM 627 C C . GLU A 1 77 ? -19.400 13.156 26.701 1.00 95.19 77 GLU A C 1
ATOM 629 O O . GLU A 1 77 ? -19.373 14.375 26.518 1.00 95.19 77 GLU A O 1
ATOM 634 N N . HIS A 1 78 ? -19.419 12.284 25.688 1.00 93.75 78 HIS A N 1
ATOM 635 C CA . HIS A 1 78 ? -19.328 12.668 24.273 1.00 93.75 78 HIS A CA 1
ATOM 636 C C . HIS A 1 78 ? -20.689 12.904 23.600 1.00 93.75 78 HIS A C 1
ATOM 638 O O . HIS A 1 78 ? -20.732 13.283 22.433 1.00 93.75 78 HIS A O 1
ATOM 644 N N . SER A 1 79 ? -21.804 12.742 24.325 1.00 95.06 79 SER A N 1
ATOM 645 C CA . SER A 1 79 ? -23.177 12.859 23.792 1.00 95.06 79 SER A CA 1
ATOM 646 C C . SER A 1 79 ? -23.465 11.923 22.609 1.00 95.06 79 SER A C 1
ATOM 648 O O . SER A 1 79 ? -24.135 12.299 21.646 1.00 95.06 79 SER A O 1
ATOM 650 N N . VAL A 1 80 ? -22.965 10.695 22.700 1.00 95.56 80 VAL A N 1
ATOM 651 C CA . VAL A 1 80 ? -23.092 9.627 21.696 1.00 95.56 80 VAL A CA 1
ATOM 652 C C . VAL A 1 80 ? -23.675 8.368 22.337 1.00 95.56 80 VAL A C 1
ATOM 654 O O . VAL A 1 80 ? -24.012 8.346 23.520 1.00 95.56 80 VAL A O 1
ATOM 657 N N . SER A 1 81 ? -23.824 7.301 21.561 1.00 95.44 81 SER A N 1
ATOM 658 C CA . SER A 1 81 ? -24.181 5.978 22.069 1.00 95.44 81 SER A CA 1
ATOM 659 C C . SER A 1 81 ? -22.952 5.177 22.522 1.00 95.44 81 SER A C 1
ATOM 661 O O . SER A 1 81 ? -21.854 5.335 21.993 1.00 95.44 81 SER A O 1
ATOM 663 N N . ALA A 1 82 ? -23.143 4.238 23.456 1.00 94.75 82 ALA A N 1
ATOM 664 C CA . ALA A 1 82 ? -22.099 3.281 23.851 1.00 94.75 82 ALA A CA 1
ATOM 665 C C . ALA A 1 82 ? -21.571 2.462 22.655 1.00 94.75 82 ALA A C 1
ATOM 667 O O . ALA A 1 82 ? -20.406 2.073 22.626 1.00 94.75 82 ALA A O 1
ATOM 668 N N . HIS A 1 83 ? -22.421 2.236 21.648 1.00 93.50 83 HIS A N 1
ATOM 669 C CA . HIS A 1 83 ? -22.029 1.585 20.403 1.00 93.50 83 HIS A CA 1
ATOM 670 C C . HIS A 1 83 ? -21.057 2.442 19.581 1.00 93.50 83 HIS A C 1
ATOM 672 O O . HIS A 1 83 ? -20.053 1.924 19.113 1.00 93.50 83 HIS A O 1
ATOM 678 N N . GLU A 1 84 ? -21.288 3.752 19.468 1.00 93.62 84 GLU A N 1
ATOM 679 C CA . GLU 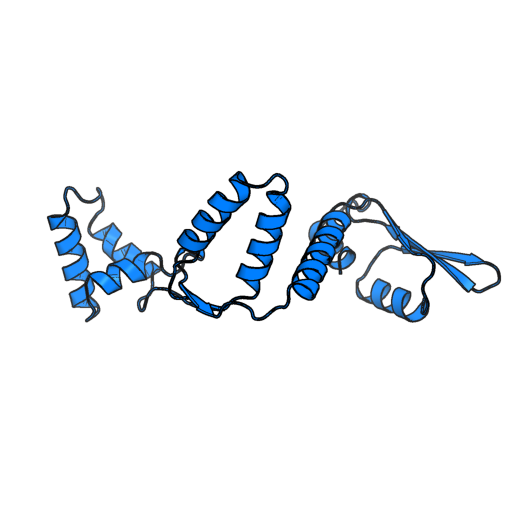A 1 84 ? -20.370 4.661 18.763 1.00 93.62 84 GLU A CA 1
ATOM 680 C C . GLU A 1 84 ? -19.012 4.782 19.464 1.00 93.62 84 GLU A C 1
ATOM 682 O O . GLU A 1 84 ? -17.988 4.916 18.792 1.00 93.62 84 GLU A O 1
ATOM 687 N N . VAL A 1 85 ? -18.975 4.694 20.798 1.00 95.25 85 VAL A N 1
ATOM 688 C CA . VAL A 1 85 ? -17.717 4.607 21.563 1.00 95.25 85 VAL A CA 1
ATOM 689 C C . VAL A 1 85 ? -16.958 3.332 21.193 1.00 95.25 85 VAL A C 1
ATOM 691 O O . VAL A 1 85 ? -15.764 3.382 20.896 1.00 95.25 85 VAL A O 1
ATOM 694 N N . GLU A 1 86 ? -17.661 2.198 21.161 1.00 93.38 86 GLU A N 1
ATOM 695 C CA . GLU A 1 86 ? -17.095 0.906 20.775 1.00 93.38 86 GLU A CA 1
ATOM 696 C C . GLU A 1 86 ? -16.552 0.910 19.340 1.00 93.38 86 GLU A C 1
ATOM 698 O O . GLU A 1 86 ? -15.429 0.463 19.107 1.00 93.38 86 GLU A O 1
ATOM 703 N N . GLU A 1 87 ? -17.323 1.434 18.384 1.00 92.44 87 GLU A N 1
ATOM 704 C CA . GLU A 1 87 ? -16.905 1.533 16.983 1.00 92.44 87 GLU A CA 1
ATOM 705 C C . GLU A 1 87 ? -15.730 2.495 16.801 1.00 92.44 87 GLU A C 1
ATOM 707 O O . GLU A 1 87 ? -14.819 2.216 16.022 1.00 92.44 87 GLU A O 1
ATOM 712 N N . SER A 1 88 ? -15.697 3.595 17.555 1.00 94.38 88 SER A N 1
ATOM 713 C CA . SER A 1 88 ? -14.638 4.595 17.424 1.00 94.38 88 SER A CA 1
ATOM 714 C C . SER A 1 88 ? -13.305 4.160 18.027 1.00 94.38 88 SER A C 1
ATOM 716 O O . SER A 1 88 ? -12.270 4.608 17.539 1.00 94.38 88 SER A O 1
ATOM 718 N N . MET A 1 89 ? -13.302 3.265 19.023 1.00 93.88 89 MET A N 1
ATOM 719 C CA . MET A 1 89 ? -12.110 2.853 19.784 1.00 93.88 89 MET A CA 1
ATOM 720 C C . MET A 1 89 ? -10.909 2.444 18.912 1.00 93.88 89 MET A C 1
ATOM 722 O O . MET A 1 89 ? -9.772 2.775 19.247 1.00 93.88 89 MET A O 1
ATOM 726 N N . TYR A 1 90 ? -11.151 1.731 17.810 1.00 94.69 90 TYR A N 1
ATOM 727 C CA . TYR A 1 90 ? -10.111 1.242 16.891 1.00 94.69 90 TYR A CA 1
ATOM 728 C C . TYR A 1 90 ? -10.316 1.712 15.452 1.00 94.69 90 TYR A C 1
ATOM 730 O O . TYR A 1 90 ? -9.775 1.130 14.516 1.00 94.69 90 TYR A O 1
ATOM 738 N N . SER A 1 91 ? -11.100 2.769 15.254 1.00 94.19 91 SER A N 1
ATOM 739 C CA . SER A 1 91 ? -11.432 3.243 13.909 1.00 94.19 91 SER A CA 1
ATOM 740 C C . SER A 1 91 ? -10.257 3.897 13.159 1.00 94.19 91 SER A C 1
ATOM 742 O O . SER A 1 91 ? -10.369 4.186 11.970 1.00 94.19 91 SER A O 1
ATOM 744 N N . ASP A 1 92 ? -9.109 4.080 13.825 1.00 94.38 92 ASP A N 1
ATOM 745 C CA . ASP A 1 92 ? -7.817 4.453 13.234 1.00 94.38 92 ASP A CA 1
ATOM 746 C C . ASP A 1 92 ? -7.046 3.261 12.634 1.00 94.38 92 ASP A C 1
ATOM 748 O O . ASP A 1 92 ? -6.032 3.460 11.960 1.00 94.38 92 ASP A O 1
ATOM 752 N N . MET A 1 93 ? -7.490 2.024 12.870 1.00 95.25 93 MET A N 1
ATOM 753 C CA . MET A 1 93 ? -6.873 0.825 12.307 1.00 95.25 93 MET A CA 1
ATOM 754 C C . MET A 1 93 ? -7.406 0.543 10.898 1.00 95.25 93 MET A C 1
ATOM 756 O O . MET A 1 93 ? -8.610 0.408 10.701 1.00 95.25 93 MET A O 1
ATOM 760 N N . GLU A 1 94 ? -6.502 0.344 9.931 1.00 93.94 94 GLU A N 1
ATOM 761 C CA . GLU A 1 94 ? -6.850 0.019 8.532 1.00 93.94 94 GLU A CA 1
ATOM 762 C C . GLU A 1 94 ? -7.781 -1.210 8.433 1.00 93.94 94 GLU A C 1
ATOM 764 O O . GLU A 1 94 ? -8.685 -1.271 7.605 1.00 93.94 94 GLU A O 1
ATOM 769 N N . GLU A 1 95 ? -7.594 -2.195 9.315 1.00 94.56 95 GLU A N 1
ATOM 770 C CA . GLU A 1 95 ? -8.413 -3.412 9.394 1.00 94.56 95 GLU A CA 1
ATOM 771 C C . GLU A 1 95 ? -9.884 -3.147 9.778 1.00 94.56 95 GLU A C 1
ATOM 773 O O . GLU A 1 95 ? -10.770 -3.914 9.385 1.00 94.56 95 GLU A O 1
ATOM 778 N N . GLU A 1 96 ? -10.152 -2.058 10.502 1.00 94.69 96 GLU A N 1
ATOM 779 C CA . GLU A 1 96 ? -11.482 -1.662 10.980 1.00 94.69 96 GLU A CA 1
ATOM 780 C C . GLU A 1 96 ? -12.211 -0.714 10.019 1.00 94.69 96 GLU A C 1
ATOM 782 O O . GLU A 1 96 ? -13.379 -0.387 10.248 1.00 94.69 96 GLU A O 1
ATOM 787 N N . GLU A 1 97 ? -11.559 -0.289 8.934 1.00 95.31 97 GLU A N 1
ATOM 788 C CA . GLU A 1 97 ? -12.184 0.564 7.931 1.00 95.31 97 GLU A CA 1
ATOM 789 C C . GLU A 1 97 ? -13.346 -0.146 7.223 1.00 95.31 97 GLU A C 1
ATOM 791 O O . GLU A 1 97 ? -13.309 -1.347 6.938 1.00 95.31 97 GLU A O 1
ATOM 796 N N . ILE A 1 98 ? -14.376 0.618 6.867 1.00 95.81 98 ILE A N 1
ATOM 797 C CA . ILE A 1 98 ? -15.579 0.130 6.197 1.00 95.81 98 ILE A CA 1
ATOM 798 C C . ILE A 1 98 ? -15.478 0.386 4.694 1.00 95.81 98 ILE A C 1
ATOM 800 O O . ILE A 1 98 ? -15.219 1.503 4.248 1.00 95.81 98 ILE A O 1
ATOM 804 N N . LEU A 1 99 ? -15.740 -0.650 3.895 1.00 96.94 99 LEU A N 1
ATOM 805 C CA . LEU A 1 99 ? -15.770 -0.554 2.435 1.00 96.94 99 LEU A CA 1
ATOM 806 C C . LEU A 1 99 ? -16.963 0.291 1.955 1.00 96.94 99 LEU A C 1
ATOM 808 O O . LEU A 1 99 ? -18.109 -0.180 1.968 1.00 96.94 99 LEU A O 1
ATOM 812 N N . LEU A 1 100 ? -16.675 1.495 1.457 1.00 96.50 100 LEU A N 1
ATOM 813 C CA . LEU A 1 100 ? -17.645 2.432 0.886 1.00 96.50 100 LEU A CA 1
ATOM 814 C C . LEU A 1 100 ? -17.888 2.239 -0.605 1.00 96.50 100 LEU A C 1
ATOM 816 O O . LEU A 1 100 ? -18.976 2.559 -1.067 1.00 96.50 100 LEU A O 1
ATOM 820 N N . GLU A 1 101 ? -16.888 1.788 -1.360 1.00 97.12 101 GLU A N 1
ATOM 821 C CA . GLU A 1 101 ? -16.977 1.594 -2.809 1.00 97.12 101 GLU A CA 1
ATOM 822 C C . GLU A 1 101 ? -15.941 0.578 -3.274 1.00 97.12 101 GLU A C 1
ATOM 824 O O . GLU A 1 101 ? -14.771 0.683 -2.917 1.00 97.12 101 GLU A O 1
ATOM 829 N N . VAL A 1 102 ? -16.362 -0.398 -4.078 1.00 96.44 102 VAL A N 1
ATOM 830 C CA . VAL A 1 102 ? -15.446 -1.343 -4.730 1.00 96.44 102 VAL A CA 1
ATOM 831 C C . VAL A 1 102 ? -14.927 -0.715 -6.017 1.00 96.44 102 VAL A C 1
ATOM 833 O O . VAL A 1 102 ? -15.709 -0.130 -6.762 1.00 96.44 102 VAL A O 1
ATOM 836 N N . SER A 1 103 ? -13.630 -0.868 -6.291 1.00 95.75 103 SER A N 1
ATOM 837 C CA . SER A 1 103 ? -13.043 -0.438 -7.564 1.00 95.75 103 SER A CA 1
ATOM 838 C C . SER A 1 103 ? -13.784 -1.039 -8.764 1.00 95.75 103 SER A C 1
ATOM 840 O O . SER A 1 103 ? -14.076 -2.233 -8.789 1.00 95.75 103 SER A O 1
ATOM 842 N N . ASP A 1 104 ? -14.033 -0.215 -9.778 1.00 96.19 104 ASP A N 1
ATOM 843 C CA . ASP A 1 104 ? -14.643 -0.584 -11.059 1.00 96.19 104 ASP A CA 1
ATOM 844 C C . ASP A 1 104 ? -13.615 -1.048 -12.110 1.00 96.19 104 ASP A C 1
ATOM 846 O O . ASP A 1 104 ? -13.929 -1.150 -13.297 1.00 96.19 104 ASP A O 1
ATOM 850 N N . ILE A 1 105 ? -12.377 -1.327 -11.687 1.00 96.38 105 ILE A N 1
ATOM 851 C CA . ILE A 1 105 ? -11.312 -1.816 -12.562 1.00 96.38 105 ILE A CA 1
ATOM 852 C C . ILE A 1 105 ? -11.727 -3.123 -13.254 1.00 96.38 105 ILE A C 1
ATOM 854 O O . ILE A 1 105 ? -12.152 -4.080 -12.612 1.00 96.38 105 ILE A O 1
ATOM 858 N N . GLY A 1 106 ? -11.584 -3.168 -14.580 1.00 96.88 106 GLY A N 1
ATOM 859 C CA . GLY A 1 106 ? -11.863 -4.375 -15.358 1.00 96.88 106 GLY A CA 1
ATOM 860 C C . GLY A 1 106 ? -10.792 -5.453 -15.180 1.00 96.88 106 GLY A C 1
ATOM 861 O O . GLY A 1 106 ? -9.623 -5.142 -14.945 1.00 96.88 106 GLY A O 1
ATOM 862 N N . ASP A 1 107 ? -11.178 -6.716 -15.364 1.00 95.94 107 ASP A N 1
ATOM 863 C CA . ASP A 1 107 ? -10.321 -7.893 -15.150 1.00 95.94 107 ASP A CA 1
ATOM 864 C C . ASP A 1 107 ? -8.980 -7.815 -15.896 1.00 95.94 107 ASP A C 1
ATOM 866 O O . ASP A 1 107 ? -7.924 -8.087 -15.324 1.00 95.94 107 ASP A O 1
ATOM 870 N N . GLU A 1 108 ? -8.999 -7.401 -17.167 1.00 96.75 108 GLU A N 1
ATOM 871 C CA . GLU A 1 108 ? -7.780 -7.269 -17.975 1.00 96.75 108 GLU A CA 1
ATOM 872 C C . GLU A 1 108 ? -6.818 -6.232 -17.387 1.00 96.75 108 GLU A C 1
ATOM 874 O O . GLU A 1 108 ? -5.615 -6.478 -17.287 1.00 96.75 108 GLU A O 1
ATOM 879 N N . GLU A 1 109 ? -7.343 -5.086 -16.956 1.00 96.88 109 GLU A N 1
ATOM 880 C CA . GLU A 1 109 ? -6.535 -4.012 -16.383 1.00 96.88 109 GLU A CA 1
ATOM 881 C C . GLU A 1 109 ? -6.021 -4.389 -14.989 1.00 96.88 109 GLU A C 1
ATOM 883 O O . GLU A 1 109 ? -4.874 -4.101 -14.645 1.00 96.88 109 GLU A O 1
ATOM 888 N N . LEU A 1 110 ? -6.819 -5.121 -14.210 1.00 96.75 110 LEU A N 1
ATOM 889 C CA . LEU A 1 110 ? -6.396 -5.681 -12.931 1.00 96.75 110 LEU A CA 1
ATOM 890 C C . LEU A 1 110 ? -5.225 -6.662 -13.116 1.00 96.75 110 LEU A C 1
ATOM 892 O O . LEU A 1 110 ? -4.218 -6.568 -12.410 1.00 96.75 110 LEU A O 1
ATOM 896 N N . CYS A 1 111 ? -5.304 -7.554 -14.108 1.00 96.06 111 CYS A N 1
ATOM 897 C CA . CYS A 1 111 ? -4.198 -8.446 -14.457 1.00 96.06 111 CYS A CA 1
ATOM 898 C C . CYS A 1 111 ? -2.957 -7.679 -14.938 1.00 96.06 111 CYS A C 1
ATOM 900 O O . CYS A 1 111 ? -1.833 -8.056 -14.597 1.00 96.06 111 CYS A O 1
ATOM 902 N N . ARG A 1 112 ? -3.131 -6.595 -15.705 1.00 96.62 112 ARG A N 1
ATOM 903 C CA . ARG A 1 112 ? -2.016 -5.735 -16.131 1.00 96.62 112 ARG A CA 1
ATOM 904 C C . ARG A 1 112 ? -1.321 -5.081 -14.944 1.00 96.62 112 ARG A C 1
ATOM 906 O O . ARG A 1 112 ? -0.095 -5.144 -14.873 1.00 96.62 112 ARG A O 1
ATOM 913 N N . HIS A 1 113 ? -2.080 -4.524 -14.003 1.00 95.94 113 HIS A N 1
ATOM 914 C CA . HIS A 1 113 ? -1.533 -3.962 -12.770 1.00 95.94 113 HIS A CA 1
ATOM 915 C C . HIS A 1 113 ? -0.796 -5.014 -11.940 1.00 95.94 113 HIS A C 1
ATOM 917 O O . HIS A 1 113 ? 0.316 -4.755 -11.492 1.00 95.94 113 HIS A O 1
ATOM 923 N N . TYR A 1 114 ? -1.352 -6.219 -11.802 1.00 96.38 114 TYR A N 1
ATOM 924 C CA . TYR A 1 114 ? -0.683 -7.312 -11.095 1.00 96.38 114 TYR A CA 1
ATOM 925 C C . TYR A 1 114 ? 0.668 -7.679 -11.714 1.00 96.38 114 TYR A C 1
ATOM 927 O O . TYR A 1 114 ? 1.670 -7.800 -11.006 1.00 96.38 114 TYR A O 1
ATOM 935 N N . ASN A 1 115 ? 0.715 -7.828 -13.038 1.00 95.94 115 ASN A N 1
ATOM 936 C CA . ASN A 1 115 ? 1.954 -8.152 -13.741 1.00 95.94 115 ASN A CA 1
ATOM 937 C C . ASN A 1 115 ? 2.987 -7.025 -13.621 1.00 95.94 115 ASN A C 1
ATOM 939 O O . ASN A 1 115 ? 4.175 -7.306 -13.456 1.00 95.94 115 ASN A O 1
ATOM 943 N N . LEU A 1 116 ? 2.539 -5.767 -13.673 1.00 95.31 116 LEU A N 1
ATOM 944 C CA . LEU A 1 116 ? 3.402 -4.606 -13.484 1.00 95.31 116 LEU A CA 1
ATOM 945 C C . LEU A 1 116 ? 3.996 -4.586 -12.071 1.00 95.31 116 LEU A C 1
ATOM 947 O O . LEU A 1 116 ? 5.215 -4.599 -11.938 1.00 95.31 116 LEU A O 1
ATOM 951 N N . GLU A 1 117 ? 3.168 -4.666 -11.027 1.00 94.69 117 GLU A N 1
ATOM 952 C CA . GLU A 1 117 ? 3.641 -4.663 -9.634 1.00 94.69 117 GLU A CA 1
ATOM 953 C C . GLU A 1 117 ? 4.580 -5.845 -9.338 1.00 94.69 117 GLU A C 1
ATOM 955 O O . GLU A 1 117 ? 5.535 -5.728 -8.562 1.00 94.69 117 GLU A O 1
ATOM 960 N N . GLN A 1 118 ? 4.353 -6.996 -9.980 1.00 94.38 118 GLN A N 1
ATOM 961 C CA . GLN A 1 118 ? 5.257 -8.138 -9.888 1.00 94.38 118 GLN A CA 1
ATOM 962 C C . GLN A 1 118 ? 6.621 -7.830 -10.521 1.00 94.38 118 GLN A C 1
ATOM 964 O O . GLN A 1 118 ? 7.652 -8.105 -9.902 1.00 94.38 118 GLN A O 1
ATOM 969 N N . ALA A 1 119 ? 6.641 -7.256 -11.727 1.00 94.62 119 ALA A N 1
ATOM 970 C CA . ALA A 1 119 ? 7.875 -6.869 -12.403 1.00 94.62 119 ALA A CA 1
ATOM 971 C C . ALA A 1 119 ? 8.645 -5.817 -11.590 1.00 94.62 119 ALA A C 1
ATOM 973 O O . ALA A 1 119 ? 9.828 -6.008 -11.315 1.00 94.62 119 ALA A O 1
ATOM 974 N N . GLU A 1 120 ? 7.963 -4.775 -11.115 1.00 93.38 120 GLU A N 1
ATOM 975 C CA . GLU A 1 120 ? 8.523 -3.742 -10.240 1.00 93.38 120 GLU A CA 1
ATOM 976 C C . GLU A 1 120 ? 9.158 -4.359 -8.988 1.00 93.38 120 GLU A C 1
ATOM 978 O O . GLU A 1 120 ? 10.319 -4.093 -8.671 1.00 93.38 120 GLU A O 1
ATOM 983 N N . THR A 1 121 ? 8.442 -5.269 -8.318 1.00 92.69 121 THR A N 1
ATOM 984 C CA . THR A 1 121 ? 8.932 -5.962 -7.116 1.00 92.69 121 THR A CA 1
ATOM 985 C C . THR A 1 121 ? 10.197 -6.779 -7.390 1.00 92.69 121 THR A C 1
ATOM 987 O O . THR A 1 121 ? 11.097 -6.826 -6.545 1.00 92.69 121 THR A O 1
ATOM 990 N N . LEU A 1 122 ? 10.298 -7.419 -8.560 1.00 92.94 122 LEU A N 1
ATOM 991 C CA . LEU A 1 122 ? 11.514 -8.122 -8.977 1.00 92.94 122 LEU A CA 1
ATOM 992 C C . LEU A 1 122 ? 12.665 -7.140 -9.239 1.00 92.94 122 LEU A C 1
ATOM 994 O O . LEU A 1 122 ? 13.794 -7.390 -8.806 1.00 92.94 122 LEU A O 1
ATOM 998 N N . LEU A 1 123 ? 12.383 -6.005 -9.884 1.00 93.31 123 LEU A N 1
ATOM 999 C CA . LEU A 1 123 ? 13.367 -4.965 -10.196 1.00 93.31 123 LEU A CA 1
ATOM 1000 C C . LEU A 1 123 ? 13.954 -4.308 -8.940 1.00 93.31 123 LEU A C 1
ATOM 1002 O O . LEU A 1 123 ? 15.147 -4.000 -8.929 1.00 93.31 123 LEU A O 1
ATOM 1006 N N . LEU A 1 124 ? 13.192 -4.208 -7.840 1.00 91.25 124 LEU A N 1
ATOM 1007 C CA . LEU A 1 124 ? 13.705 -3.725 -6.545 1.00 91.25 124 LEU A CA 1
ATOM 1008 C C . LEU A 1 124 ? 14.933 -4.509 -6.051 1.00 91.25 124 LEU A C 1
ATOM 1010 O O . LEU A 1 124 ? 15.722 -3.971 -5.271 1.00 91.25 124 LEU A O 1
ATOM 1014 N N . LYS A 1 125 ? 15.080 -5.769 -6.484 1.00 89.69 125 LYS A N 1
ATOM 1015 C CA . LYS A 1 125 ? 16.167 -6.688 -6.113 1.00 89.69 125 LYS A CA 1
ATOM 1016 C C . LYS A 1 125 ? 17.027 -7.114 -7.307 1.00 89.69 125 LYS A C 1
ATOM 1018 O O . LYS A 1 125 ? 17.777 -8.085 -7.204 1.00 89.69 125 LYS A O 1
ATOM 1023 N N . ALA A 1 126 ? 16.939 -6.419 -8.438 1.00 93.00 126 ALA A N 1
ATOM 1024 C CA . ALA A 1 126 ? 17.756 -6.735 -9.599 1.00 93.00 126 ALA A CA 1
ATOM 1025 C C . ALA A 1 126 ? 19.229 -6.366 -9.362 1.00 93.00 126 ALA A C 1
ATOM 1027 O O . ALA A 1 126 ? 19.551 -5.362 -8.727 1.00 93.00 126 ALA A O 1
ATOM 1028 N N . PHE A 1 127 ? 20.140 -7.168 -9.910 1.00 93.06 127 PHE A N 1
ATOM 1029 C CA . PHE A 1 127 ? 21.558 -6.804 -9.993 1.00 93.06 127 PHE A CA 1
ATOM 1030 C C . PHE A 1 127 ? 21.843 -5.941 -11.224 1.00 93.06 127 PHE A C 1
ATOM 1032 O O . PHE A 1 127 ? 22.704 -5.072 -11.197 1.00 93.06 127 PHE A O 1
ATOM 1039 N N . GLN A 1 128 ? 21.115 -6.178 -12.314 1.00 94.31 128 GLN A N 1
ATOM 1040 C CA . GLN A 1 128 ? 21.301 -5.500 -13.588 1.00 94.31 128 GLN A CA 1
ATOM 1041 C C . GLN A 1 128 ? 20.039 -5.670 -14.441 1.00 94.31 128 GLN A C 1
ATOM 1043 O O . GLN A 1 128 ? 19.385 -6.711 -14.365 1.00 94.31 128 GLN A O 1
ATOM 1048 N N . MET A 1 129 ? 19.743 -4.694 -15.298 1.00 95.38 129 MET A N 1
ATOM 1049 C CA . MET A 1 129 ? 18.726 -4.802 -16.349 1.00 95.38 129 MET A CA 1
ATOM 1050 C C . MET A 1 129 ? 19.335 -4.426 -17.702 1.00 95.38 129 MET A C 1
ATOM 1052 O O . MET A 1 129 ? 20.020 -3.414 -17.814 1.00 95.38 129 MET A O 1
ATOM 1056 N N . ASN A 1 130 ? 19.086 -5.236 -18.732 1.00 96.06 130 ASN A N 1
ATOM 1057 C CA . ASN A 1 130 ? 19.495 -4.936 -20.105 1.00 96.06 130 ASN A CA 1
ATOM 1058 C C . ASN A 1 130 ? 18.253 -4.673 -20.944 1.00 96.06 130 ASN A C 1
ATOM 1060 O O . ASN A 1 130 ? 17.406 -5.554 -21.079 1.00 96.06 130 ASN A O 1
ATOM 1064 N N . VAL A 1 131 ? 18.175 -3.480 -21.518 1.00 96.50 131 VAL A N 1
ATOM 1065 C CA . VAL A 1 131 ? 17.070 -3.060 -22.374 1.00 96.50 131 VAL A CA 1
ATOM 1066 C C . VAL A 1 131 ? 17.560 -3.025 -23.819 1.00 96.50 131 VAL A C 1
ATOM 1068 O O . VAL A 1 131 ? 18.633 -2.487 -24.100 1.00 96.50 131 VAL A O 1
ATOM 1071 N N . LYS A 1 132 ? 16.778 -3.622 -24.721 1.00 96.25 132 LYS A N 1
ATOM 1072 C CA . LYS A 1 132 ? 17.002 -3.728 -26.174 1.00 96.25 132 LYS A CA 1
ATOM 1073 C C . LYS A 1 132 ? 15.707 -3.381 -26.905 1.00 96.25 132 LYS A C 1
ATOM 1075 O O . LYS A 1 132 ? 14.666 -3.279 -26.265 1.00 96.25 132 LYS A O 1
ATOM 1080 N N . ASP A 1 133 ? 15.790 -3.210 -28.222 1.00 93.06 133 ASP A N 1
ATOM 1081 C CA . ASP A 1 133 ? 14.623 -3.041 -29.100 1.00 93.06 133 ASP A CA 1
ATOM 1082 C C . ASP A 1 133 ? 13.704 -1.867 -28.699 1.00 93.06 133 ASP A C 1
ATOM 1084 O O . ASP A 1 133 ? 12.479 -1.950 -28.750 1.00 93.06 133 ASP A O 1
ATOM 1088 N N . VAL A 1 134 ? 14.309 -0.749 -28.285 1.00 94.25 134 VAL A N 1
ATOM 1089 C CA . VAL A 1 134 ? 13.595 0.471 -27.885 1.00 94.25 134 VAL A CA 1
ATOM 1090 C C . VAL A 1 134 ? 13.382 1.373 -29.096 1.00 94.25 134 VAL A C 1
ATOM 1092 O O . VAL A 1 134 ? 14.319 1.667 -29.835 1.00 94.25 134 VAL A O 1
ATOM 1095 N N . SER A 1 135 ? 12.153 1.859 -29.275 1.00 93.38 135 SER A N 1
ATOM 1096 C CA . SER A 1 135 ? 11.795 2.762 -30.377 1.00 93.38 135 SER A CA 1
ATOM 1097 C C . SER A 1 135 ? 12.354 4.179 -30.212 1.00 93.38 135 SER A C 1
ATOM 1099 O O . SER A 1 135 ? 12.676 4.830 -31.199 1.00 93.38 135 SER A O 1
ATOM 1101 N N . ASP A 1 136 ? 12.463 4.665 -28.972 1.00 94.62 136 ASP A N 1
ATOM 1102 C CA . ASP A 1 136 ? 12.992 5.991 -28.638 1.00 94.62 136 ASP A CA 1
ATOM 1103 C C . ASP A 1 136 ? 14.019 5.913 -27.496 1.00 94.62 136 ASP A C 1
ATOM 1105 O O . ASP A 1 136 ? 13.718 6.094 -26.310 1.00 94.62 136 ASP A O 1
ATOM 1109 N N . TRP A 1 137 ? 15.272 5.655 -27.872 1.00 95.75 137 TRP A N 1
ATOM 1110 C CA . TRP A 1 137 ? 16.404 5.644 -26.944 1.00 95.75 137 TRP A CA 1
ATOM 1111 C C . TRP A 1 137 ? 16.651 7.000 -26.273 1.00 95.75 137 TRP A C 1
ATOM 1113 O O . TRP A 1 137 ? 17.149 7.047 -25.147 1.00 95.75 137 TRP A O 1
ATOM 1123 N N . GLY A 1 138 ? 16.320 8.105 -26.948 1.00 93.50 138 GLY A N 1
ATOM 1124 C CA . GLY A 1 138 ? 16.547 9.457 -26.443 1.00 93.50 138 GLY A CA 1
ATOM 1125 C C . GLY A 1 138 ? 15.656 9.767 -25.244 1.00 93.50 138 GLY A C 1
ATOM 1126 O O . GLY A 1 138 ? 16.147 10.246 -24.217 1.00 93.50 138 GLY A O 1
ATOM 1127 N N . SER A 1 139 ? 14.365 9.438 -25.346 1.00 95.38 139 SER A N 1
ATOM 1128 C CA . SER A 1 139 ? 13.424 9.569 -24.230 1.00 95.38 139 SER A CA 1
ATOM 1129 C C . SER A 1 139 ? 13.795 8.651 -23.070 1.00 95.38 139 SER A C 1
ATOM 1131 O O . SER A 1 139 ? 13.864 9.130 -21.938 1.00 95.38 139 SER A O 1
ATOM 1133 N N . LEU A 1 140 ? 14.135 7.381 -23.334 1.00 95.56 140 LEU A N 1
ATOM 1134 C CA . LEU A 1 140 ? 14.560 6.456 -22.276 1.00 95.56 140 LEU A CA 1
ATOM 1135 C C . LEU A 1 140 ? 15.796 6.981 -21.533 1.00 95.56 140 LEU A C 1
ATOM 1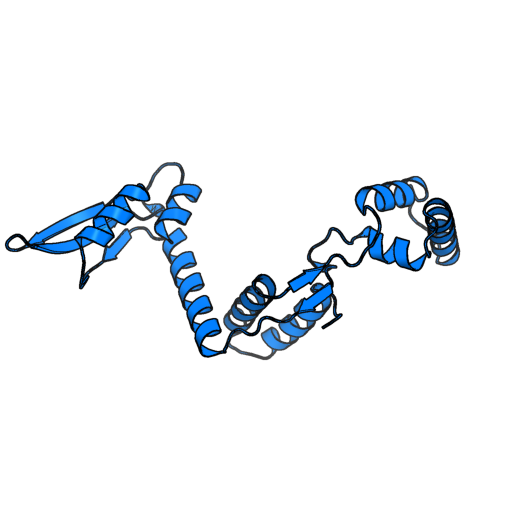137 O O . LEU A 1 140 ? 15.795 7.050 -20.305 1.00 95.56 140 LEU A O 1
ATOM 1141 N N . ALA A 1 141 ? 16.832 7.418 -22.252 1.00 94.62 141 ALA A N 1
ATOM 1142 C CA . ALA A 1 141 ? 18.039 7.965 -21.638 1.00 94.62 141 ALA A CA 1
ATOM 1143 C C . ALA A 1 141 ? 17.772 9.259 -20.850 1.00 94.62 141 ALA A C 1
ATOM 1145 O O . ALA A 1 141 ? 18.401 9.484 -19.813 1.00 94.62 141 ALA A O 1
ATOM 1146 N N . ARG A 1 142 ? 16.850 10.113 -21.316 1.00 95.38 142 ARG A N 1
ATOM 1147 C CA . ARG A 1 142 ? 16.471 11.347 -20.615 1.00 95.38 142 ARG A CA 1
ATOM 1148 C C . ARG A 1 142 ? 15.765 11.047 -19.295 1.00 95.38 142 ARG A C 1
ATOM 1150 O O . ARG A 1 142 ? 16.181 11.587 -18.270 1.00 95.38 142 ARG A O 1
ATOM 1157 N N . GLU A 1 143 ? 14.751 10.184 -19.302 1.00 95.81 143 GLU A N 1
ATOM 1158 C CA . GLU A 1 143 ? 14.031 9.819 -18.074 1.00 95.81 143 GLU A CA 1
ATOM 1159 C C . GLU A 1 143 ? 14.942 9.060 -17.102 1.00 95.81 143 GLU A C 1
ATOM 1161 O O . GLU A 1 143 ? 14.989 9.387 -15.918 1.00 95.81 143 GLU A O 1
ATOM 1166 N N . SER A 1 144 ? 15.788 8.161 -17.613 1.00 95.50 144 SER A N 1
ATOM 1167 C CA . SER A 1 144 ? 16.792 7.449 -16.808 1.00 95.50 144 SER A CA 1
ATOM 1168 C C . SER A 1 144 ? 17.745 8.406 -16.083 1.00 95.50 144 SER A C 1
ATOM 1170 O O . SER A 1 144 ? 18.024 8.241 -14.896 1.00 95.50 144 SER A O 1
ATOM 1172 N N . LYS A 1 145 ? 18.224 9.454 -16.773 1.00 95.25 145 LYS A N 1
ATOM 1173 C CA . LYS A 1 145 ? 19.063 10.501 -16.164 1.00 95.25 145 LYS A CA 1
ATOM 1174 C C . LYS A 1 145 ? 18.304 11.314 -15.120 1.00 95.25 145 LYS A C 1
ATOM 1176 O O . LYS A 1 145 ? 18.865 11.612 -14.071 1.00 95.25 145 LYS A O 1
ATOM 1181 N N . LYS A 1 146 ? 17.041 11.659 -15.386 1.00 95.75 146 LYS A N 1
ATOM 1182 C CA . LYS A 1 146 ? 16.178 12.397 -14.450 1.00 95.75 146 LYS A CA 1
ATOM 1183 C C . LYS A 1 146 ? 15.936 11.608 -13.161 1.00 95.75 146 LYS A C 1
ATOM 1185 O O . LYS A 1 146 ? 15.954 12.188 -12.079 1.00 95.75 146 LYS A O 1
ATOM 1190 N N . LEU A 1 147 ? 15.769 10.292 -13.273 1.00 93.12 147 LEU A N 1
ATOM 1191 C CA . LEU A 1 147 ? 15.658 9.373 -12.141 1.00 93.12 147 LEU A CA 1
ATOM 1192 C C . LEU A 1 147 ? 17.007 9.114 -11.448 1.00 93.12 147 LEU A C 1
ATOM 1194 O O . LEU A 1 147 ? 17.031 8.569 -10.348 1.00 93.12 147 LEU A O 1
ATOM 1198 N N . GLY A 1 148 ? 18.130 9.554 -12.022 1.00 92.88 148 GLY A N 1
ATOM 1199 C CA . GLY A 1 148 ? 19.463 9.346 -11.456 1.00 92.88 148 GLY A CA 1
ATOM 1200 C C . GLY A 1 148 ? 19.902 7.882 -11.494 1.00 92.88 148 GLY A C 1
ATOM 1201 O O . GLY A 1 148 ? 20.595 7.436 -10.581 1.00 92.88 148 GLY A O 1
ATOM 1202 N N . LEU A 1 149 ? 19.463 7.137 -12.513 1.00 93.88 149 LEU A N 1
ATOM 1203 C CA . LEU A 1 149 ? 19.837 5.740 -12.707 1.00 93.88 149 LEU A CA 1
ATOM 1204 C C . LEU A 1 149 ? 21.263 5.625 -13.249 1.00 93.88 149 LEU A C 1
ATOM 1206 O O . LEU A 1 149 ? 21.706 6.436 -14.067 1.00 93.88 149 LEU A O 1
ATOM 1210 N N . LEU A 1 150 ? 21.966 4.583 -12.813 1.00 93.31 150 LEU A N 1
ATOM 1211 C CA . LEU A 1 150 ? 23.286 4.229 -13.314 1.00 93.31 150 LEU A CA 1
ATOM 1212 C C . LEU A 1 150 ? 23.116 3.324 -14.531 1.00 93.31 150 LEU A C 1
ATOM 1214 O O . LEU A 1 150 ? 22.541 2.239 -14.434 1.00 93.31 150 LEU A O 1
ATOM 1218 N N . PHE A 1 151 ? 23.577 3.785 -15.691 1.00 95.25 151 PHE A N 1
ATOM 1219 C CA . PHE A 1 151 ? 23.497 3.005 -16.917 1.00 95.25 151 PHE A CA 1
ATOM 1220 C C . PHE A 1 151 ? 24.647 3.297 -17.877 1.00 95.25 151 PHE A C 1
ATOM 1222 O O . PHE A 1 151 ? 25.254 4.368 -17.877 1.00 95.25 151 PHE A O 1
ATOM 1229 N N . SER A 1 152 ? 24.906 2.329 -18.747 1.00 95.94 152 SER A N 1
ATOM 1230 C CA . SER A 1 152 ? 25.831 2.422 -19.870 1.00 95.94 152 SER A CA 1
ATOM 1231 C C . SER A 1 152 ? 25.098 2.096 -21.168 1.00 95.94 152 SER A C 1
ATOM 1233 O O . SER A 1 152 ? 24.095 1.380 -21.171 1.00 95.94 152 SER A O 1
ATOM 1235 N N . THR A 1 153 ? 25.579 2.642 -22.282 1.00 96.44 153 THR A N 1
ATOM 1236 C CA . THR A 1 153 ? 24.973 2.420 -23.602 1.00 96.44 153 THR A CA 1
ATOM 1237 C C . THR A 1 153 ? 25.953 1.694 -24.507 1.00 96.44 153 THR A C 1
ATOM 1239 O O . THR A 1 153 ? 27.148 1.997 -24.501 1.00 96.44 153 THR A O 1
ATOM 1242 N N . ARG A 1 154 ? 25.454 0.736 -25.288 1.00 95.75 154 ARG A N 1
ATOM 1243 C CA . ARG A 1 154 ? 26.207 0.100 -26.367 1.00 95.75 154 ARG A CA 1
ATOM 1244 C C . ARG A 1 154 ? 25.750 0.700 -27.687 1.00 95.75 154 ARG A C 1
ATOM 1246 O O . ARG A 1 154 ? 24.563 0.667 -28.008 1.00 95.75 154 ARG A O 1
ATOM 1253 N N . ILE A 1 155 ? 26.709 1.227 -28.440 1.00 93.75 155 ILE A N 1
ATOM 1254 C CA . ILE A 1 155 ? 26.476 1.895 -29.719 1.00 93.75 155 ILE A CA 1
ATOM 1255 C C . ILE A 1 155 ? 27.084 1.044 -30.831 1.00 93.75 155 ILE A C 1
ATOM 1257 O O . ILE A 1 155 ? 28.235 0.619 -30.731 1.00 93.75 155 ILE A O 1
ATOM 1261 N N . VAL A 1 156 ? 26.313 0.793 -31.886 1.00 94.44 156 VAL A N 1
ATOM 1262 C CA . VAL A 1 156 ? 26.753 0.077 -33.089 1.00 94.44 156 VAL A CA 1
ATOM 1263 C C . VAL A 1 156 ? 26.368 0.921 -34.296 1.00 94.44 156 VAL A C 1
ATOM 1265 O O . VAL A 1 156 ? 25.234 1.369 -34.400 1.00 94.44 156 VAL A O 1
ATOM 1268 N N . SER A 1 157 ? 27.324 1.176 -35.193 1.00 91.81 157 SER A N 1
ATOM 1269 C CA . SER A 1 157 ? 27.102 1.977 -36.410 1.00 91.81 157 SER A CA 1
ATOM 1270 C C . SER A 1 157 ? 26.511 3.377 -36.164 1.00 91.81 157 SER A C 1
ATOM 1272 O O . SER A 1 157 ? 25.842 3.926 -37.030 1.00 91.81 157 SER A O 1
ATOM 1274 N N . GLY A 1 158 ? 26.775 3.968 -34.993 1.00 88.44 158 GLY A N 1
ATOM 1275 C CA . GLY A 1 158 ? 26.267 5.292 -34.612 1.00 88.44 158 GLY A CA 1
ATOM 1276 C C . GLY A 1 158 ? 24.906 5.286 -33.909 1.00 88.44 158 GLY A C 1
ATOM 1277 O O . GLY A 1 158 ? 24.478 6.338 -33.443 1.00 88.44 158 GLY A O 1
ATOM 1278 N N . GLU A 1 159 ? 24.264 4.126 -33.758 1.00 88.88 159 GLU A N 1
ATOM 1279 C CA . GLU A 1 159 ? 22.960 3.986 -33.105 1.00 88.88 159 GLU A CA 1
ATOM 1280 C C . GLU A 1 159 ? 23.078 3.238 -31.773 1.00 88.88 159 GLU A C 1
ATOM 1282 O O . GLU A 1 159 ? 23.864 2.296 -31.632 1.00 88.88 159 GLU A O 1
ATOM 1287 N N . ILE A 1 160 ? 22.299 3.659 -30.771 1.00 92.69 160 ILE A N 1
ATOM 1288 C CA . ILE A 1 160 ? 22.172 2.910 -29.516 1.00 92.69 160 ILE A CA 1
ATOM 1289 C C . ILE A 1 160 ? 21.408 1.624 -29.828 1.00 92.69 160 ILE A C 1
ATOM 1291 O O . ILE A 1 160 ? 20.329 1.666 -30.407 1.00 92.69 160 ILE A O 1
ATOM 1295 N N . VAL A 1 161 ? 21.969 0.484 -29.436 1.00 94.56 161 VAL A N 1
ATOM 1296 C CA . VAL A 1 161 ? 21.331 -0.832 -29.623 1.00 94.56 161 VAL A CA 1
ATOM 1297 C C . VAL A 1 161 ? 20.955 -1.495 -28.302 1.00 94.56 161 VAL A C 1
ATOM 1299 O O . VAL A 1 161 ? 20.197 -2.461 -28.281 1.00 94.56 161 VAL A O 1
ATOM 1302 N N . GLU A 1 162 ? 21.522 -1.016 -27.197 1.00 97.06 162 GLU A N 1
ATOM 1303 C CA . GLU A 1 162 ? 21.294 -1.566 -25.867 1.00 97.06 162 GLU A CA 1
ATOM 1304 C C . GLU A 1 162 ? 21.665 -0.548 -24.791 1.00 97.06 162 GLU A C 1
ATOM 1306 O O . GLU A 1 162 ? 22.684 0.146 -24.892 1.00 97.06 162 GLU A O 1
ATOM 1311 N N . MET A 1 163 ? 20.864 -0.512 -23.731 1.00 97.56 163 MET A N 1
ATOM 1312 C CA . MET A 1 163 ? 21.180 0.184 -22.490 1.00 97.56 163 MET A CA 1
ATOM 1313 C C . MET A 1 163 ? 21.246 -0.831 -21.354 1.00 97.56 163 MET A C 1
ATOM 1315 O O . MET A 1 163 ? 20.304 -1.590 -21.127 1.00 97.56 163 MET A O 1
ATOM 1319 N N . LYS A 1 164 ? 22.369 -0.841 -20.640 1.00 97.56 164 LYS A N 1
ATOM 1320 C CA . LYS A 1 164 ? 22.592 -1.675 -19.461 1.00 97.56 164 LYS A CA 1
ATOM 1321 C C . LYS A 1 164 ? 22.494 -0.800 -18.222 1.00 97.56 164 LYS A C 1
ATOM 1323 O O . LYS A 1 164 ? 23.283 0.130 -18.084 1.00 97.56 164 LYS A O 1
ATOM 1328 N N . PHE A 1 165 ? 21.574 -1.134 -17.332 1.00 96.25 165 PHE A N 1
ATOM 1329 C CA . PHE A 1 165 ? 21.339 -0.451 -16.069 1.00 96.25 165 PHE A CA 1
ATOM 1330 C C . PHE A 1 165 ? 21.899 -1.268 -14.909 1.00 96.25 165 PHE A C 1
ATOM 1332 O O . PHE A 1 165 ? 21.648 -2.474 -14.827 1.00 96.25 165 PHE A O 1
ATOM 1339 N N . ASP A 1 166 ? 22.621 -0.610 -14.009 1.00 94.50 166 ASP A N 1
ATOM 1340 C CA . ASP A 1 166 ? 23.086 -1.206 -12.760 1.00 94.50 166 ASP A CA 1
ATOM 1341 C C . ASP A 1 166 ? 21.920 -1.231 -11.766 1.00 94.50 166 ASP A C 1
ATOM 1343 O O . ASP A 1 166 ? 21.278 -0.210 -11.497 1.00 94.50 166 ASP A O 1
ATOM 1347 N N . GLY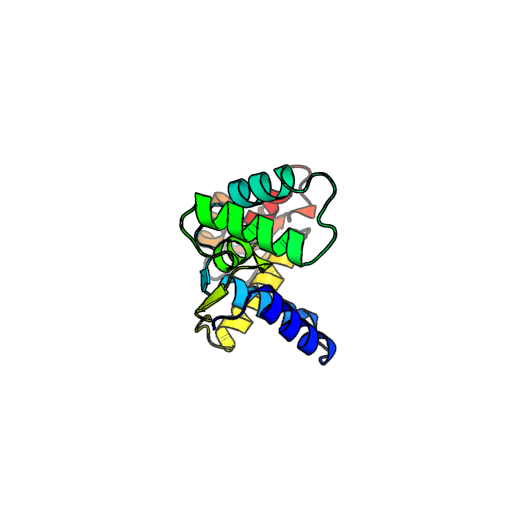 A 1 167 ? 21.588 -2.427 -11.288 1.00 92.50 167 GLY A N 1
ATOM 1348 C CA . GLY A 1 167 ? 20.419 -2.657 -10.453 1.00 92.50 167 GLY A CA 1
ATOM 1349 C C . GLY A 1 167 ? 20.670 -2.317 -8.984 1.00 92.50 167 GLY A C 1
ATOM 1350 O O . GLY A 1 167 ? 21.806 -2.101 -8.561 1.00 92.50 167 GLY A O 1
ATOM 1351 N N . PRO A 1 168 ? 19.626 -2.294 -8.147 1.00 91.62 168 PRO A N 1
ATOM 1352 C CA . PRO A 1 168 ? 19.787 -1.883 -6.757 1.00 91.62 168 PRO A CA 1
ATOM 1353 C C . PRO A 1 168 ? 20.713 -2.783 -5.934 1.00 91.62 168 PRO A C 1
ATOM 1355 O O . PRO A 1 168 ? 21.328 -2.312 -4.982 1.00 91.62 168 PRO A O 1
ATOM 1358 N N . MET A 1 169 ? 20.856 -4.058 -6.311 1.00 89.25 169 MET A N 1
ATOM 1359 C CA . MET A 1 169 ? 21.764 -4.994 -5.639 1.00 89.25 169 MET A CA 1
ATOM 1360 C C . MET A 1 169 ? 23.241 -4.807 -6.015 1.00 89.25 169 MET A C 1
ATOM 1362 O O . MET A 1 169 ? 24.097 -5.400 -5.363 1.00 89.25 169 MET A O 1
ATOM 1366 N N . SER A 1 170 ? 23.564 -4.023 -7.050 1.00 86.81 170 SER A N 1
ATOM 1367 C CA . SER A 1 170 ? 24.953 -3.718 -7.424 1.00 86.81 170 SER A CA 1
ATOM 1368 C C . SER A 1 170 ? 25.469 -2.405 -6.823 1.00 86.81 170 SER A C 1
ATOM 1370 O O . SER A 1 170 ? 26.656 -2.110 -6.947 1.00 86.81 170 SER A O 1
ATOM 1372 N N . VAL A 1 171 ? 24.604 -1.612 -6.180 1.00 79.44 171 VAL A N 1
ATOM 1373 C CA . VAL A 1 171 ? 24.952 -0.313 -5.583 1.00 79.44 171 VAL A CA 1
ATOM 1374 C C . VAL A 1 171 ? 25.211 -0.476 -4.080 1.00 79.44 171 VAL A C 1
ATOM 1376 O O . VAL A 1 171 ? 24.446 -1.130 -3.378 1.00 79.44 171 VAL A O 1
ATOM 1379 N N . VAL A 1 172 ? 26.309 0.106 -3.585 1.00 67.62 172 VAL A N 1
ATOM 1380 C CA . VAL A 1 172 ? 26.829 -0.118 -2.218 1.00 67.62 172 VAL A CA 1
ATOM 1381 C C . VAL A 1 172 ? 26.076 0.682 -1.139 1.00 67.62 172 VAL A C 1
ATOM 1383 O O . VAL A 1 172 ? 25.981 0.213 -0.008 1.00 67.62 172 VAL A O 1
ATOM 1386 N N . GLU A 1 173 ? 25.487 1.842 -1.462 1.00 60.75 173 GLU A N 1
ATOM 1387 C CA . GLU A 1 173 ? 24.760 2.693 -0.502 1.00 60.75 173 GLU A CA 1
ATOM 1388 C C . GLU A 1 173 ? 23.432 3.239 -1.072 1.00 60.75 173 GLU A C 1
ATOM 1390 O O . GLU A 1 173 ? 23.288 3.446 -2.274 1.00 60.75 173 GLU A O 1
ATOM 1395 N N . GLU A 1 174 ? 22.450 3.468 -0.187 1.00 61.28 174 GLU A N 1
ATOM 1396 C CA . GLU A 1 174 ? 21.076 3.944 -0.464 1.00 61.28 174 GLU A CA 1
ATOM 1397 C C . GLU A 1 174 ? 20.178 3.065 -1.357 1.00 61.28 174 GLU A C 1
ATOM 1399 O O . GLU A 1 174 ? 19.425 3.553 -2.210 1.00 61.28 174 GLU A O 1
ATOM 1404 N N . THR A 1 175 ? 20.158 1.758 -1.088 1.00 68.19 175 THR A N 1
ATOM 1405 C CA . THR A 1 175 ? 19.368 0.780 -1.854 1.00 68.19 175 THR A CA 1
ATOM 1406 C C . THR A 1 175 ? 17.892 1.159 -1.987 1.00 68.19 175 THR A C 1
ATOM 1408 O O . THR A 1 175 ? 17.377 1.136 -3.093 1.00 68.19 175 THR A O 1
ATOM 1411 N N . ARG A 1 176 ? 17.196 1.609 -0.930 1.00 80.62 176 ARG A N 1
ATOM 1412 C CA . ARG A 1 176 ? 15.730 1.802 -1.003 1.00 80.62 176 ARG A CA 1
ATOM 1413 C C . ARG A 1 176 ? 15.283 2.902 -1.978 1.00 80.62 176 ARG A C 1
ATOM 1415 O O . ARG A 1 176 ? 14.356 2.677 -2.752 1.00 80.62 176 ARG A O 1
ATOM 1422 N N . ARG A 1 177 ? 15.910 4.088 -1.952 1.00 86.94 177 ARG A N 1
ATOM 1423 C CA . ARG A 1 177 ? 15.535 5.213 -2.841 1.00 86.94 177 ARG A CA 1
ATOM 1424 C C . ARG A 1 177 ? 15.901 4.926 -4.291 1.00 86.94 177 ARG A C 1
ATOM 1426 O O . ARG A 1 177 ? 15.159 5.291 -5.198 1.00 86.94 177 ARG A O 1
ATOM 1433 N N . TYR A 1 178 ? 17.052 4.294 -4.506 1.00 90.62 178 TYR A N 1
ATOM 1434 C CA . TYR A 1 178 ? 17.466 3.868 -5.834 1.00 90.62 178 TYR A CA 1
ATOM 1435 C C . TYR A 1 178 ? 16.571 2.738 -6.364 1.00 90.62 178 TYR A C 1
ATOM 1437 O O . TYR A 1 178 ? 16.087 2.852 -7.483 1.00 90.62 178 TYR A O 1
ATOM 1445 N N . SER A 1 179 ? 16.248 1.726 -5.545 1.00 89.38 179 SER A N 1
ATOM 1446 C CA . SER A 1 179 ? 15.332 0.629 -5.894 1.00 89.38 179 SER A CA 1
ATOM 1447 C C . SER A 1 179 ? 13.993 1.135 -6.404 1.00 89.38 179 SER A C 1
ATOM 1449 O O . SER A 1 179 ? 13.557 0.701 -7.463 1.00 89.38 179 SER A O 1
ATOM 1451 N N . ILE A 1 180 ? 13.358 2.065 -5.683 1.00 90.94 180 ILE A N 1
ATOM 1452 C CA . ILE A 1 180 ? 12.047 2.594 -6.085 1.00 90.94 180 ILE A CA 1
ATOM 1453 C C . ILE A 1 180 ? 12.144 3.301 -7.441 1.00 90.94 180 ILE A C 1
ATOM 1455 O O . ILE A 1 180 ? 11.318 3.050 -8.306 1.00 90.94 180 ILE A O 1
ATOM 1459 N N . ARG A 1 181 ? 13.175 4.128 -7.660 1.00 92.25 181 ARG A N 1
ATOM 1460 C CA . ARG A 1 181 ? 13.381 4.818 -8.947 1.00 92.25 181 ARG A CA 1
ATOM 1461 C C . ARG A 1 181 ? 13.734 3.871 -10.091 1.00 92.25 181 ARG A C 1
ATOM 1463 O O . ARG A 1 181 ? 13.463 4.198 -11.231 1.00 92.25 181 ARG A O 1
ATOM 1470 N N . PHE A 1 182 ? 14.377 2.744 -9.796 1.00 92.62 182 PHE A N 1
ATOM 1471 C CA . PHE A 1 182 ? 14.746 1.732 -10.785 1.00 92.62 182 PHE A CA 1
ATOM 1472 C C . PHE A 1 182 ? 13.552 0.867 -11.214 1.00 92.62 182 PHE A C 1
ATOM 1474 O O . PHE A 1 182 ? 13.543 0.352 -12.326 1.00 92.62 182 PHE A O 1
ATOM 1481 N N . ALA A 1 183 ? 12.574 0.677 -10.325 1.00 92.44 183 ALA A N 1
ATOM 1482 C CA . ALA A 1 183 ? 11.345 -0.048 -10.630 1.00 92.44 183 ALA A CA 1
ATOM 1483 C C . ALA A 1 183 ? 10.314 0.803 -11.401 1.00 92.44 183 ALA A C 1
ATOM 1485 O O . ALA A 1 183 ? 9.455 0.223 -12.050 1.00 92.44 183 ALA A O 1
ATOM 1486 N N . GLN A 1 184 ? 10.410 2.137 -11.327 1.00 86.88 184 GLN A N 1
ATOM 1487 C CA . GLN A 1 184 ? 9.572 3.107 -12.055 1.00 86.88 184 GLN A CA 1
ATOM 1488 C C . GLN A 1 184 ? 9.955 3.230 -13.532 1.00 86.88 184 GLN A C 1
ATOM 1490 O O . GLN A 1 184 ? 9.025 3.397 -14.351 1.00 86.88 184 GLN A O 1
#

Organism: NCBI:txid410659

InterPro domains:
  IPR008508 Endonuclease Bax1 [PF05626] (1-184)
  IPR008508 Endonuclease Bax1 [PTHR39640] (2-184)

Radius of gyration: 25.4 Å; chains: 1; bounding box: 51×36×72 Å

pLDDT: mean 93.08, std 5.16, range [60.75, 97.56]

Foldseek 3Di:
DFDFQQVVVVVLVVVLVVDPPSVLSVLLSVVFLVQFDWAQQADDALVVLLVQLCVLAVPHDDDPVSLLVSLCVVCVVVVHDSVRSVSSNCSVDSRSITGPGTHPDDPVVSVVVSVLVVQLVVLLQDQKDKDFDDPDPPVVVVLCVVLVWDWDFDDDPRHTGMIMTGGLNNDDDDSPSNSNSRSD

Secondary structure (DSSP, 8-state):
---BHHHHHHHHHHHHTTSTTHHHHHHHHHHHHHHSEEE-S-SS-HHHHHHHHHHH-TT--SSHHHHHHHHHHHHHHHTS-HHHHHHHTTTTSGGG-EEEE-----HHHHHHHHHHHHHHHHHTT-SEEEEES-S-HHHHHHHHHHTT--EEEEEETTEEEEEEEE-GGG-SS-HHHHHHHHH-

Sequence (184 aa):
MGKRRRDIHEELRDLELKVQYNKVIKGLGEIMFRRSRFSSSGSLDPAVIREQIFLMTPHGVQDSEERSRIFEEIAAEHSVSAHEVEESMYSDMEEEEILLEVSDIGDEELCRHYNLEQAETLLLKAFQMNVKDVSDWGSLARESKKLGLLFSTRIVSGEIVEMKFDGPMSVVEETRRYSIRFAQ